Protein AF-A0A1Q7KQ64-F1 (afdb_monomer_lite)

Sequence (289 aa):
MLFALVDELVDAQIHFNLYQDLVAAIPEYSTEFNQSNTFWSLTFSAHLDATVLRICKAYDQYGSDKPSLNLTSLLDTIDANLHLFDEPNFRERLKGNPFVDSLAETNRRPDPARLKQDKLSVSNSDPLVKKLTIWRNNFFAHRSTKQALDAKGLVGRYPLLISEIGTLLATGVAIVNRYSSLFVATSHSTGIVGRDDYKWLLKAARESLDAYEARIQKQINQVSRASLTLQQAPVAGYMEGGSADSKMRNQQEFELANRFHNAADQEEARRLGDELGRMVFGQKTPFSR

Radius of gyration: 36.25 Å; chains: 1; bounding box: 79×46×101 Å

Foldseek 3Di:
DLVVLLCLLLLLLLLLLLLVVLVVCCVVQVVLCVVCVVVVVVSSVVSNCSNLVSLLQQLPPDDPVDDGHHQLNVLVVCVVPLVCLQLVNQLVVCPPPPCSVVLSVDRLGDDPVVSVVLNCCSDCVNVLSVLSNVCCVCPPVDVDPVCVVVVVVSCVVRPCDSVSSVVSSVSSLVSSQSNCCSNHNDHDDSDDDCSVVVVVSSVVSVVVVVVVVVVVVVVVVVVVVVVVCVVPDPPDDDPDDDDPVNVVLVVVLVVLVVCLVVPPDDVSVVVSVVVSCCSVPNDDDDDDD

Secondary structure (DSSP, 8-state):
-HHHHHHHHHHHHHHHHHHHHHHHHHHHHHHHHHTTHHHHHHHHHHHHHHHHHHHHHHT----TTS---SHHHHHHHHHHTGGGGSHHHHHHHTTT-TTHHHHHSS--SPPHHHHHHHHHHTSTTSHHHHHHHHHIIIIIS---HHHHS-HHHHHHHS---HHHHHHHHHHHHHHHHHHHHHHHS-----PPTTTTTHHHHHHHHHHHHHHHHHHHHHHHHHHHHHHHHHHHS-S-S--SS--HHHHHHHHHHHHHHHHHHT-SSHHHHHHHHHHHHHHHH-PPPP---

Structure (mmCIF, N/CA/C/O backbone):
data_AF-A0A1Q7KQ64-F1
#
_entry.id   AF-A0A1Q7KQ64-F1
#
loop_
_atom_site.group_PDB
_atom_site.id
_atom_site.type_symbol
_atom_site.label_atom_id
_atom_site.label_alt_id
_atom_site.label_comp_id
_atom_site.label_asym_id
_atom_site.label_entity_id
_atom_site.label_seq_id
_atom_site.pdbx_PDB_ins_code
_atom_site.Cartn_x
_atom_site.Cartn_y
_atom_site.Cartn_z
_atom_site.occupancy
_atom_site.B_iso_or_equiv
_atom_site.auth_seq_id
_atom_site.auth_comp_id
_atom_site.auth_asym_id
_atom_site.auth_atom_id
_atom_site.pdbx_PDB_model_num
ATOM 1 N N . MET A 1 1 ? 14.822 -9.928 -7.908 1.00 75.62 1 MET A N 1
ATOM 2 C CA . MET A 1 1 ? 14.634 -8.461 -7.881 1.00 75.62 1 MET A CA 1
ATOM 3 C C . MET A 1 1 ? 13.191 -8.081 -8.175 1.00 75.62 1 MET A C 1
ATOM 5 O O . MET A 1 1 ? 12.528 -7.670 -7.239 1.00 75.62 1 MET A O 1
ATOM 9 N N . LEU A 1 2 ? 12.691 -8.262 -9.405 1.00 88.00 2 LEU A N 1
ATOM 10 C CA . LEU A 1 2 ? 11.327 -7.856 -9.776 1.00 88.00 2 LEU A CA 1
ATOM 11 C C . LEU A 1 2 ? 10.248 -8.413 -8.830 1.00 88.00 2 LEU A C 1
ATOM 13 O O . LEU A 1 2 ? 9.521 -7.629 -8.240 1.00 88.00 2 LEU A O 1
ATOM 17 N N . PHE A 1 3 ? 10.209 -9.731 -8.607 1.00 89.94 3 PHE A N 1
ATOM 18 C CA . PHE A 1 3 ? 9.206 -10.344 -7.722 1.00 89.94 3 PHE A CA 1
ATOM 19 C C . PHE A 1 3 ? 9.290 -9.876 -6.268 1.00 89.94 3 PHE A C 1
ATOM 21 O O . PHE A 1 3 ? 8.271 -9.605 -5.662 1.00 89.94 3 PHE A O 1
ATOM 28 N N . ALA A 1 4 ? 10.491 -9.666 -5.734 1.00 91.25 4 ALA A N 1
ATOM 29 C CA . ALA A 1 4 ? 10.623 -9.147 -4.375 1.00 91.25 4 ALA A CA 1
ATOM 30 C C . ALA A 1 4 ? 10.102 -7.697 -4.248 1.00 91.25 4 ALA A C 1
ATOM 32 O O . ALA A 1 4 ? 9.545 -7.340 -3.217 1.00 91.25 4 ALA A O 1
ATOM 33 N N . LEU A 1 5 ? 10.226 -6.863 -5.292 1.00 93.56 5 LEU A N 1
ATOM 34 C CA . LEU A 1 5 ? 9.592 -5.534 -5.311 1.00 93.56 5 LEU A CA 1
ATOM 35 C C . LEU A 1 5 ? 8.082 -5.600 -5.528 1.00 93.56 5 LEU A C 1
ATOM 37 O O . LEU A 1 5 ? 7.361 -4.764 -4.988 1.00 93.56 5 LEU A O 1
ATOM 41 N N . VAL A 1 6 ? 7.612 -6.574 -6.309 1.00 94.94 6 VAL A N 1
ATOM 42 C CA . VAL A 1 6 ? 6.184 -6.880 -6.416 1.00 94.94 6 VAL A CA 1
ATOM 43 C C . VAL A 1 6 ? 5.633 -7.206 -5.034 1.00 94.94 6 VAL A C 1
ATOM 45 O O . VAL A 1 6 ? 4.680 -6.554 -4.630 1.00 94.94 6 VAL A O 1
ATOM 48 N N . ASP A 1 7 ? 6.248 -8.136 -4.303 1.00 94.00 7 ASP A N 1
ATOM 49 C CA . ASP A 1 7 ? 5.795 -8.543 -2.970 1.00 94.00 7 ASP A CA 1
ATOM 50 C C . ASP A 1 7 ? 5.759 -7.342 -2.015 1.00 94.00 7 ASP A C 1
ATOM 52 O O . ASP A 1 7 ? 4.748 -7.099 -1.362 1.00 94.00 7 ASP A O 1
ATOM 56 N N . GLU A 1 8 ? 6.810 -6.513 -2.000 1.00 94.38 8 GLU A N 1
ATOM 57 C CA . GLU A 1 8 ? 6.848 -5.309 -1.160 1.00 94.38 8 GLU A CA 1
ATOM 58 C C . GLU A 1 8 ? 5.708 -4.324 -1.471 1.00 94.38 8 GLU A C 1
ATOM 60 O O . GLU A 1 8 ? 5.080 -3.797 -0.551 1.00 94.38 8 GLU A O 1
ATOM 65 N N . LEU A 1 9 ? 5.417 -4.068 -2.750 1.00 97.06 9 LEU A N 1
ATOM 66 C CA . LEU A 1 9 ? 4.388 -3.105 -3.160 1.00 97.06 9 LEU A CA 1
ATOM 67 C C . LEU A 1 9 ? 2.966 -3.666 -3.069 1.00 97.06 9 LEU A C 1
ATOM 69 O O . LEU A 1 9 ? 2.047 -2.930 -2.709 1.00 97.06 9 LEU A O 1
ATOM 73 N N . VAL A 1 10 ? 2.777 -4.950 -3.373 1.00 96.19 10 VAL A N 1
ATOM 74 C CA . VAL A 1 10 ? 1.489 -5.639 -3.234 1.00 96.19 10 VAL A CA 1
ATOM 75 C C . VAL A 1 10 ? 1.113 -5.732 -1.760 1.00 96.19 10 VAL A C 1
ATOM 77 O O . VAL A 1 10 ? 0.010 -5.321 -1.405 1.00 96.19 10 VAL A O 1
ATOM 80 N N . ASP A 1 11 ? 2.031 -6.154 -0.888 1.00 95.62 11 ASP A N 1
ATOM 81 C CA . ASP A 1 11 ? 1.788 -6.195 0.557 1.00 95.62 11 ASP A CA 1
ATOM 82 C C . ASP A 1 11 ? 1.486 -4.801 1.118 1.00 95.62 11 ASP A C 1
ATOM 84 O O . ASP A 1 11 ? 0.572 -4.634 1.930 1.00 95.62 11 ASP A O 1
ATOM 88 N N . ALA A 1 12 ? 2.229 -3.777 0.681 1.00 97.31 12 ALA A N 1
ATOM 89 C CA . ALA A 1 12 ? 1.972 -2.399 1.089 1.00 97.31 12 ALA A CA 1
ATOM 90 C C . ALA A 1 12 ? 0.566 -1.943 0.673 1.00 97.31 12 ALA A C 1
ATOM 92 O O . ALA A 1 12 ? -0.154 -1.353 1.477 1.00 97.31 12 ALA A O 1
ATOM 93 N N . GLN A 1 13 ? 0.147 -2.255 -0.557 1.00 97.69 13 GLN A N 1
ATOM 94 C CA . GLN A 1 13 ? -1.191 -1.929 -1.042 1.00 97.69 13 GLN A CA 1
ATOM 95 C C . GLN A 1 13 ? -2.278 -2.692 -0.274 1.00 97.69 13 GLN A C 1
ATOM 97 O O . GLN A 1 13 ? -3.319 -2.112 0.027 1.00 97.69 13 GLN A O 1
ATOM 102 N N . ILE A 1 14 ? -2.049 -3.960 0.075 1.00 96.25 14 ILE A N 1
ATOM 103 C CA . ILE A 1 14 ? -2.988 -4.766 0.866 1.00 96.25 14 ILE A CA 1
ATOM 104 C C . ILE A 1 14 ? -3.183 -4.158 2.260 1.00 96.25 14 ILE A C 1
ATOM 106 O O . ILE A 1 14 ? -4.321 -3.956 2.685 1.00 96.25 14 ILE A O 1
ATOM 110 N N . HIS A 1 15 ? -2.096 -3.812 2.955 1.00 96.69 15 HIS A N 1
ATOM 111 C CA . HIS A 1 15 ? -2.181 -3.146 4.257 1.00 96.69 15 HIS A CA 1
ATOM 112 C C . HIS A 1 15 ? -2.889 -1.793 4.172 1.00 96.69 15 HIS A C 1
ATOM 114 O O . HIS A 1 15 ? -3.721 -1.481 5.025 1.00 96.69 15 HIS A O 1
ATOM 120 N N . PHE A 1 16 ? -2.604 -1.013 3.129 1.00 96.44 16 PHE A N 1
ATOM 121 C CA . PHE A 1 16 ? -3.258 0.269 2.905 1.00 96.44 16 PHE A CA 1
ATOM 122 C C . PHE A 1 16 ? -4.761 0.114 2.663 1.00 96.44 16 PHE A C 1
ATOM 124 O O . PHE A 1 16 ? -5.556 0.838 3.260 1.00 96.44 16 PHE A O 1
ATOM 131 N N . ASN A 1 17 ? -5.156 -0.861 1.842 1.00 95.81 17 ASN A N 1
ATOM 132 C CA . ASN A 1 17 ? -6.560 -1.164 1.576 1.00 95.81 17 ASN A CA 1
ATOM 133 C C . ASN A 1 17 ? -7.290 -1.550 2.867 1.00 95.81 17 ASN A C 1
ATOM 135 O O . ASN A 1 17 ? -8.349 -0.999 3.147 1.00 95.81 17 ASN A O 1
ATOM 139 N N . LEU A 1 18 ? -6.701 -2.426 3.689 1.00 95.31 18 LEU A N 1
ATOM 140 C CA . LEU A 1 18 ? -7.301 -2.827 4.963 1.00 95.31 18 LEU A CA 1
ATOM 141 C C . LEU A 1 18 ? -7.415 -1.648 5.940 1.00 95.31 18 LEU A C 1
ATOM 143 O O . LEU A 1 18 ? -8.446 -1.491 6.588 1.00 95.31 18 LEU A O 1
ATOM 147 N N . TYR A 1 19 ? -6.403 -0.779 6.016 1.00 94.38 19 TYR A N 1
ATOM 148 C CA . TYR A 1 19 ? -6.495 0.465 6.785 1.00 94.38 19 TYR A CA 1
ATOM 149 C C . TYR A 1 19 ? -7.681 1.325 6.322 1.00 94.38 19 TYR A C 1
ATOM 151 O O . TYR A 1 19 ? -8.478 1.769 7.149 1.00 94.38 19 TYR A O 1
ATOM 159 N N . GLN A 1 20 ? -7.834 1.532 5.010 1.00 93.69 20 GLN A N 1
ATOM 160 C CA . GLN A 1 20 ? -8.945 2.309 4.458 1.00 93.69 20 GLN A CA 1
ATOM 161 C C . GLN A 1 20 ? -10.305 1.660 4.738 1.00 93.69 20 GLN A C 1
ATOM 163 O O . GLN A 1 20 ? -11.237 2.363 5.125 1.00 93.69 20 GLN A O 1
ATOM 168 N N . ASP A 1 21 ? -10.412 0.339 4.599 1.00 95.44 21 ASP A N 1
ATOM 169 C CA . ASP A 1 21 ? -11.646 -0.409 4.848 1.00 95.44 21 ASP A CA 1
ATOM 170 C C . ASP A 1 21 ? -12.050 -0.358 6.336 1.00 95.44 21 ASP A C 1
ATOM 172 O O . ASP A 1 21 ? -13.231 -0.195 6.661 1.00 95.44 21 ASP A O 1
ATOM 176 N N . LEU A 1 22 ? -11.078 -0.426 7.255 1.00 92.88 22 LEU A N 1
ATOM 177 C CA . LEU A 1 22 ? -11.311 -0.245 8.689 1.00 92.88 22 LEU A CA 1
ATOM 178 C C . LEU A 1 22 ? -11.771 1.183 9.002 1.00 92.88 22 LEU A C 1
ATOM 180 O O . LEU A 1 22 ? -12.735 1.361 9.743 1.00 92.88 22 LEU A O 1
ATOM 184 N N . VAL A 1 23 ? -11.128 2.203 8.419 1.00 90.69 23 VAL A N 1
ATOM 185 C CA . VAL A 1 23 ? -11.520 3.611 8.612 1.00 90.69 23 VAL A CA 1
ATOM 186 C C . VAL A 1 23 ? -12.935 3.848 8.084 1.00 90.69 23 VAL A C 1
ATOM 188 O O . VAL A 1 23 ? -13.743 4.494 8.748 1.00 90.69 23 VAL A O 1
ATOM 191 N N . ALA A 1 24 ? -13.262 3.279 6.922 1.00 94.19 24 ALA A N 1
ATOM 192 C CA . ALA A 1 24 ? -14.586 3.370 6.319 1.00 94.19 24 ALA A CA 1
ATOM 193 C C . ALA A 1 24 ? -15.678 2.671 7.148 1.00 94.19 24 ALA A C 1
ATOM 195 O O . ALA A 1 24 ? -16.843 3.046 7.047 1.00 94.19 24 ALA A O 1
ATOM 196 N N . ALA A 1 25 ? -15.320 1.689 7.981 1.00 95.69 25 ALA A N 1
ATOM 197 C CA . ALA A 1 25 ? -16.255 0.992 8.861 1.00 95.69 25 ALA A CA 1
ATOM 198 C C . ALA A 1 25 ? -16.557 1.747 10.168 1.00 95.69 25 ALA A C 1
ATOM 200 O O . ALA A 1 25 ? -17.551 1.438 10.824 1.00 95.69 25 ALA A O 1
ATOM 201 N N . ILE A 1 26 ? -15.743 2.738 10.555 1.00 90.12 26 ILE A N 1
ATOM 202 C CA . ILE A 1 26 ? -15.906 3.479 11.820 1.00 90.12 26 ILE A CA 1
ATOM 203 C C . ILE A 1 26 ? -17.312 4.084 11.987 1.00 90.12 26 ILE A C 1
ATOM 205 O O . ILE A 1 26 ? -17.873 3.918 13.071 1.00 90.12 26 ILE A O 1
ATOM 209 N N . PRO A 1 27 ? -17.920 4.753 10.982 1.00 93.62 27 PRO A N 1
ATOM 210 C CA . PRO A 1 27 ? -19.250 5.341 11.148 1.00 93.62 27 PRO A CA 1
ATOM 211 C C . PRO A 1 27 ? -20.332 4.313 11.500 1.00 93.62 27 PRO A C 1
ATOM 213 O O . PRO A 1 27 ? -21.250 4.631 12.249 1.00 93.62 27 PRO A O 1
ATOM 216 N N . GLU A 1 28 ? -20.216 3.085 10.986 1.00 97.06 28 GLU A N 1
ATOM 217 C CA . GLU A 1 28 ? -21.175 2.006 11.240 1.00 97.06 28 GLU A CA 1
ATOM 218 C C . GLU A 1 28 ? -20.876 1.256 12.545 1.00 97.06 28 GLU A C 1
ATOM 220 O O . GLU A 1 28 ? -21.815 0.845 13.220 1.00 97.06 28 GLU A O 1
ATOM 225 N N . TYR A 1 29 ? -19.601 1.080 12.910 1.00 95.75 29 TYR A N 1
ATOM 226 C CA . TYR A 1 29 ? -19.165 0.214 14.018 1.00 95.75 29 TYR A CA 1
ATOM 227 C C . TYR A 1 29 ? -18.462 0.961 15.168 1.00 95.75 29 TYR A C 1
ATOM 229 O O . TYR A 1 29 ? -17.579 0.426 15.844 1.00 95.75 29 TYR A O 1
ATOM 237 N N . SER A 1 30 ? -18.793 2.238 15.374 1.00 93.12 30 SER A N 1
ATOM 238 C CA . SER A 1 30 ? -18.109 3.082 16.367 1.00 93.12 30 SER A CA 1
ATOM 239 C C . SER A 1 30 ? -18.177 2.521 17.797 1.00 93.12 30 SER A C 1
ATOM 241 O O . SER A 1 30 ? -17.175 2.552 18.515 1.00 93.12 30 SER A O 1
ATOM 243 N N . THR A 1 31 ? -19.319 1.962 18.209 1.00 94.31 31 THR A N 1
ATOM 244 C CA . THR A 1 31 ? -19.507 1.364 19.540 1.00 94.31 31 THR A CA 1
ATOM 245 C C . THR A 1 31 ? -18.602 0.150 19.744 1.00 94.31 31 THR A C 1
ATOM 247 O O . THR A 1 31 ? -18.000 0.002 20.808 1.00 94.31 31 THR A O 1
ATOM 250 N N . GLU A 1 32 ? -18.459 -0.689 18.721 1.00 96.19 32 GLU A N 1
ATOM 251 C CA . GLU A 1 32 ? -17.653 -1.908 18.721 1.00 96.19 32 GLU A CA 1
ATOM 252 C C . GLU A 1 32 ? -16.160 -1.580 18.744 1.00 96.19 32 GLU A C 1
ATOM 254 O O . GLU A 1 32 ? -15.408 -2.151 19.537 1.00 96.19 32 GLU A O 1
ATOM 259 N N . PHE A 1 33 ? -15.728 -0.600 17.944 1.00 89.56 33 PHE A N 1
ATOM 260 C CA . PHE A 1 33 ? -14.360 -0.085 18.002 1.00 89.56 33 PHE A CA 1
ATOM 261 C C . PHE A 1 33 ? -14.022 0.468 19.397 1.00 89.56 33 PHE A C 1
ATOM 263 O O . PHE A 1 33 ? -12.916 0.264 19.903 1.00 89.56 33 PHE A O 1
ATOM 270 N N . ASN A 1 34 ? -14.979 1.113 20.068 1.00 90.06 34 ASN A N 1
ATOM 271 C CA . ASN A 1 34 ? -14.765 1.670 21.403 1.00 90.06 34 ASN A CA 1
ATOM 272 C C . ASN A 1 34 ? -14.636 0.611 22.508 1.00 90.06 34 ASN A C 1
ATOM 274 O O . ASN A 1 34 ? -13.987 0.892 23.516 1.00 90.06 34 ASN A O 1
ATOM 278 N N . GLN A 1 35 ? -15.139 -0.615 22.313 1.00 94.00 35 GLN A N 1
ATOM 279 C CA . GLN A 1 35 ? -14.967 -1.701 23.294 1.00 94.00 35 GLN A CA 1
ATOM 280 C C . GLN A 1 35 ? -13.510 -2.133 23.468 1.00 94.00 35 GLN A C 1
ATOM 282 O O . GLN A 1 35 ? -13.145 -2.751 24.466 1.00 94.00 35 GLN A O 1
ATOM 287 N N . SER A 1 36 ? -12.657 -1.860 22.482 1.00 91.31 36 SER A N 1
ATOM 288 C CA . SER A 1 36 ? -11.246 -2.256 22.493 1.00 91.31 36 SER A CA 1
ATOM 289 C C . SER A 1 36 ? -10.378 -1.170 21.866 1.00 91.31 36 SER A C 1
ATOM 291 O O . SER A 1 36 ? -9.545 -1.437 21.002 1.00 91.31 36 SER A O 1
ATOM 293 N N . ASN A 1 37 ? -10.582 0.073 22.311 1.00 84.75 37 ASN A N 1
ATOM 294 C CA . ASN A 1 37 ? -9.986 1.272 21.720 1.00 84.75 37 ASN A CA 1
ATOM 295 C C . ASN A 1 37 ? -8.464 1.155 21.500 1.00 84.75 37 ASN A C 1
ATOM 297 O O . ASN A 1 37 ? -7.982 1.386 20.392 1.00 84.75 37 ASN A O 1
ATOM 301 N N . THR A 1 38 ? -7.716 0.729 22.523 1.00 85.56 38 THR A N 1
ATOM 302 C CA . THR A 1 38 ? -6.255 0.577 22.431 1.00 85.56 38 THR A CA 1
ATOM 303 C C . THR A 1 38 ? -5.846 -0.440 21.371 1.00 85.56 38 THR A C 1
ATOM 305 O O . THR A 1 38 ? -4.938 -0.166 20.591 1.00 85.56 38 THR A O 1
ATOM 308 N N . PHE A 1 39 ? -6.514 -1.599 21.323 1.00 92.06 39 PHE A N 1
ATOM 309 C CA . PHE A 1 39 ? -6.229 -2.635 20.329 1.00 92.06 39 PHE A CA 1
ATOM 310 C C . PHE A 1 39 ? -6.420 -2.075 18.921 1.00 92.06 39 PHE A C 1
ATOM 312 O O . PHE A 1 39 ? -5.487 -2.097 18.124 1.00 92.06 39 PHE A O 1
ATOM 319 N N . TRP A 1 40 ? -7.582 -1.478 18.653 1.00 88.06 40 TRP A N 1
ATOM 320 C CA . TRP A 1 40 ? -7.891 -0.952 17.331 1.00 88.06 40 TRP A CA 1
ATOM 321 C C . TRP A 1 40 ? -6.966 0.190 16.923 1.00 88.06 40 TRP A C 1
ATOM 323 O O . TRP A 1 40 ? -6.467 0.186 15.804 1.00 88.06 40 TRP A O 1
ATOM 333 N N . SER A 1 41 ? -6.658 1.121 17.829 1.00 79.75 41 SER A N 1
ATOM 334 C CA . SER A 1 41 ? -5.693 2.203 17.583 1.00 79.75 41 SER A CA 1
ATOM 335 C C . SER A 1 41 ? -4.314 1.673 17.162 1.00 79.75 41 SER A C 1
ATOM 337 O O . SER A 1 41 ? -3.718 2.156 16.190 1.00 79.75 41 SER A O 1
ATOM 339 N N . LEU A 1 42 ? -3.830 0.624 17.837 1.00 82.38 42 LEU A N 1
ATOM 340 C CA . LEU A 1 42 ? -2.592 -0.060 17.465 1.00 82.38 42 LEU A CA 1
ATOM 341 C C . LEU A 1 42 ? -2.722 -0.788 16.119 1.00 82.38 42 LEU A C 1
ATOM 343 O O . LEU A 1 42 ? -1.794 -0.722 15.319 1.00 82.38 42 LEU A O 1
ATOM 347 N N . THR A 1 43 ? -3.862 -1.418 15.823 1.00 90.44 43 THR A N 1
ATOM 348 C CA . THR A 1 43 ? -4.129 -2.071 14.529 1.00 90.44 43 THR A CA 1
ATOM 349 C C . THR A 1 43 ? -4.123 -1.077 13.364 1.00 90.44 43 THR A C 1
ATOM 351 O O . THR A 1 43 ? -3.456 -1.323 12.359 1.00 90.44 43 THR A O 1
ATOM 354 N N . PHE A 1 44 ? -4.803 0.069 13.497 1.00 82.44 44 PHE A N 1
ATOM 355 C CA . PHE A 1 44 ? -4.788 1.136 12.488 1.00 82.44 44 PHE A CA 1
ATOM 356 C C . PHE A 1 44 ? -3.362 1.620 12.223 1.00 82.44 44 PHE A C 1
ATOM 358 O O . PHE A 1 44 ? -2.941 1.716 11.068 1.00 82.44 44 PHE A O 1
ATOM 365 N N . SER A 1 45 ? -2.616 1.885 13.298 1.00 84.94 45 SER A N 1
ATOM 366 C CA . SER A 1 45 ? -1.231 2.351 13.216 1.00 84.94 45 SER A CA 1
ATOM 367 C C . SER A 1 45 ? -0.333 1.307 12.555 1.00 84.94 45 SER A C 1
ATOM 369 O O . SER A 1 45 ? 0.399 1.639 11.633 1.00 84.94 45 SER A O 1
ATOM 371 N N . ALA A 1 46 ? -0.456 0.033 12.933 1.00 89.00 46 ALA A N 1
ATOM 372 C CA . ALA A 1 46 ? 0.354 -1.050 12.386 1.00 89.00 46 ALA A CA 1
ATOM 373 C C . ALA A 1 46 ? 0.161 -1.236 10.872 1.00 89.00 46 ALA A C 1
ATOM 375 O O . ALA A 1 46 ? 1.137 -1.448 10.153 1.00 89.00 46 ALA A O 1
ATOM 376 N N . HIS A 1 47 ? -1.071 -1.136 10.362 1.00 93.56 47 HIS A N 1
ATOM 377 C CA . HIS A 1 47 ? -1.319 -1.225 8.920 1.00 93.56 47 HIS A CA 1
ATOM 378 C C . HIS A 1 47 ? -0.759 -0.025 8.153 1.00 93.56 47 HIS A C 1
ATOM 380 O O . HIS A 1 47 ? -0.174 -0.194 7.077 1.00 93.56 47 HIS A O 1
ATOM 386 N N . LEU A 1 48 ? -0.880 1.181 8.710 1.00 89.25 48 LEU A N 1
ATOM 387 C CA . LEU A 1 48 ? -0.306 2.370 8.090 1.00 89.25 48 LEU A CA 1
ATOM 388 C C . LEU A 1 48 ? 1.231 2.348 8.139 1.00 89.25 48 LEU A C 1
ATOM 390 O O . LEU A 1 48 ? 1.871 2.617 7.126 1.00 89.25 48 LEU A O 1
ATOM 394 N N . ASP A 1 49 ? 1.826 1.944 9.261 1.00 88.00 49 ASP A N 1
ATOM 395 C CA . ASP A 1 49 ? 3.274 1.790 9.419 1.00 88.00 49 ASP A CA 1
ATOM 396 C C . ASP A 1 49 ? 3.827 0.746 8.447 1.00 88.00 49 ASP A C 1
ATOM 398 O O . ASP A 1 49 ? 4.794 1.017 7.734 1.00 88.00 49 ASP A O 1
ATOM 402 N N . ALA A 1 50 ? 3.189 -0.426 8.354 1.00 94.31 50 ALA A N 1
ATOM 403 C CA . ALA A 1 50 ? 3.574 -1.462 7.400 1.00 94.31 50 ALA A CA 1
ATOM 404 C C . ALA A 1 50 ? 3.540 -0.934 5.959 1.00 94.31 50 ALA A C 1
ATOM 406 O O . ALA A 1 50 ? 4.479 -1.161 5.198 1.00 94.31 50 ALA A O 1
ATOM 407 N N . THR A 1 51 ? 2.506 -0.169 5.604 1.00 95.19 51 THR A N 1
ATOM 408 C CA . THR A 1 51 ? 2.406 0.486 4.294 1.00 95.19 51 THR A CA 1
ATOM 409 C C . THR A 1 51 ? 3.577 1.442 4.062 1.00 95.19 51 THR A C 1
ATOM 411 O O . THR A 1 51 ? 4.297 1.318 3.069 1.00 95.19 51 THR A O 1
ATOM 414 N N . VAL A 1 52 ? 3.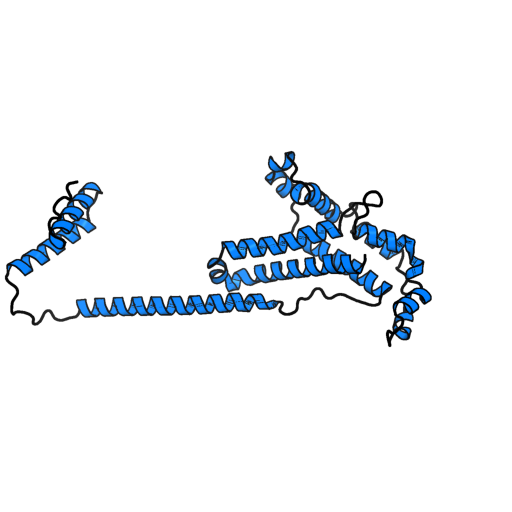793 2.389 4.981 1.00 92.00 52 VAL A N 1
ATOM 415 C CA . VAL A 1 52 ? 4.780 3.466 4.818 1.00 92.00 52 VAL A CA 1
ATOM 416 C C . VAL A 1 52 ? 6.210 2.923 4.805 1.00 92.00 52 VAL A C 1
ATOM 418 O O . VAL A 1 52 ? 7.026 3.343 3.983 1.00 92.00 52 VAL A O 1
ATOM 421 N N . LEU A 1 53 ? 6.524 1.955 5.666 1.00 92.06 53 LEU A N 1
ATOM 422 C CA . LEU A 1 53 ? 7.845 1.330 5.713 1.00 92.06 53 LEU A CA 1
ATOM 423 C C . LEU A 1 53 ? 8.176 0.612 4.402 1.00 92.06 53 LEU A C 1
ATOM 425 O O . LEU A 1 53 ? 9.297 0.727 3.905 1.00 92.06 53 LEU A O 1
ATOM 429 N N . ARG A 1 54 ? 7.207 -0.097 3.818 1.00 95.19 54 ARG A N 1
ATOM 430 C CA . ARG A 1 54 ? 7.395 -0.822 2.556 1.00 95.19 54 ARG A CA 1
ATOM 431 C C . ARG A 1 54 ? 7.556 0.120 1.367 1.00 95.19 54 ARG A C 1
ATOM 433 O O . ARG A 1 54 ? 8.504 -0.048 0.601 1.00 95.19 54 ARG A O 1
ATOM 440 N N . ILE A 1 55 ? 6.744 1.176 1.254 1.00 95.44 55 ILE A N 1
ATOM 441 C CA . ILE A 1 55 ? 6.952 2.179 0.193 1.00 95.44 55 ILE A CA 1
ATOM 442 C C . ILE A 1 55 ? 8.278 2.928 0.372 1.00 95.44 55 ILE A C 1
ATOM 444 O O . ILE A 1 55 ? 8.940 3.211 -0.619 1.00 95.44 55 ILE A O 1
ATOM 448 N N . CYS A 1 56 ? 8.729 3.187 1.607 1.00 92.88 56 CYS A N 1
ATOM 449 C CA . CYS A 1 56 ? 10.038 3.797 1.857 1.00 92.88 56 CYS A CA 1
ATOM 450 C C . CYS A 1 56 ? 11.197 2.926 1.352 1.00 92.88 56 CYS A C 1
ATOM 452 O O . CYS A 1 56 ? 12.206 3.470 0.909 1.00 92.88 56 CYS A O 1
ATOM 454 N N . LYS A 1 57 ? 11.073 1.594 1.423 1.00 92.06 57 LYS A N 1
ATOM 455 C CA . LYS A 1 57 ? 12.045 0.664 0.828 1.00 92.06 57 LYS A CA 1
ATOM 456 C C . LYS A 1 57 ? 11.942 0.662 -0.697 1.00 92.06 57 LYS A C 1
ATOM 458 O O . LYS A 1 57 ? 12.951 0.802 -1.378 1.00 92.06 57 LYS A O 1
ATOM 463 N N . ALA A 1 58 ? 10.725 0.542 -1.230 1.00 95.38 58 ALA A N 1
ATOM 464 C CA . ALA A 1 58 ? 10.491 0.455 -2.670 1.00 95.38 58 ALA A CA 1
ATOM 465 C C . ALA A 1 58 ? 10.938 1.722 -3.420 1.00 95.38 58 ALA A C 1
ATOM 467 O O . ALA A 1 58 ? 11.457 1.622 -4.527 1.00 95.38 58 ALA A O 1
ATOM 468 N N . TYR A 1 59 ? 10.784 2.897 -2.810 1.00 95.25 59 TYR A N 1
ATOM 469 C CA . TYR A 1 59 ? 11.180 4.198 -3.362 1.00 95.25 59 TYR A CA 1
ATOM 470 C C . TYR A 1 59 ? 12.534 4.698 -2.849 1.00 95.25 59 TYR A C 1
ATOM 472 O O . TYR A 1 59 ? 12.854 5.879 -3.005 1.00 95.25 59 TYR A O 1
ATOM 480 N N . ASP A 1 60 ? 13.338 3.842 -2.219 1.00 90.81 60 ASP A N 1
ATOM 481 C CA . ASP A 1 60 ? 14.654 4.261 -1.754 1.00 90.81 60 ASP A CA 1
ATOM 482 C C . ASP A 1 60 ? 15.522 4.757 -2.920 1.00 90.81 60 ASP A C 1
ATOM 484 O O . ASP A 1 60 ? 15.382 4.340 -4.071 1.00 90.81 60 ASP A O 1
ATOM 488 N N . GLN A 1 61 ? 16.416 5.687 -2.606 1.00 89.19 61 GLN A N 1
ATOM 489 C CA . GLN A 1 61 ? 17.250 6.392 -3.578 1.00 89.19 61 GLN A CA 1
ATOM 490 C C . GLN A 1 61 ? 18.713 5.937 -3.499 1.00 89.19 61 GLN A C 1
ATOM 492 O O . GLN A 1 61 ? 19.589 6.545 -4.112 1.00 89.19 61 GLN A O 1
ATOM 497 N N . TYR A 1 62 ? 19.005 4.891 -2.719 1.00 80.94 62 TYR A N 1
ATOM 498 C CA . TYR A 1 62 ? 20.330 4.282 -2.699 1.00 80.94 62 TYR A CA 1
ATOM 499 C C . TYR A 1 62 ? 20.630 3.628 -4.054 1.00 80.94 62 TYR A C 1
ATOM 501 O O . TYR A 1 62 ? 19.905 2.739 -4.505 1.00 80.94 62 TYR A O 1
ATOM 509 N N . GLY A 1 63 ? 21.694 4.116 -4.697 1.00 64.50 63 GLY A N 1
ATOM 510 C CA . GLY A 1 63 ? 22.181 3.654 -5.996 1.00 64.50 63 GLY A CA 1
ATOM 511 C C . GLY A 1 63 ? 23.287 2.600 -5.894 1.00 64.50 63 GLY A C 1
ATOM 512 O O . GLY A 1 63 ? 23.414 1.894 -4.896 1.00 64.50 63 GLY A O 1
ATOM 513 N N . SER A 1 64 ? 24.119 2.526 -6.933 1.00 55.09 64 SER A N 1
ATOM 514 C CA . SER A 1 64 ? 25.225 1.568 -7.111 1.00 55.09 64 SER A CA 1
ATOM 515 C C . SER A 1 64 ? 26.201 1.468 -5.934 1.00 55.09 64 SER A C 1
ATOM 517 O O . SER A 1 64 ? 26.779 0.410 -5.701 1.00 55.09 64 SER A O 1
ATOM 519 N N . ASP A 1 65 ? 26.353 2.544 -5.166 1.00 65.25 65 ASP A N 1
ATOM 520 C CA . ASP A 1 65 ? 27.308 2.644 -4.057 1.00 65.25 65 ASP A CA 1
ATOM 521 C C . ASP A 1 65 ? 26.824 1.881 -2.809 1.00 65.25 65 ASP A C 1
ATOM 523 O O . ASP A 1 65 ? 27.604 1.565 -1.908 1.00 65.25 65 ASP A O 1
ATOM 527 N N . LYS A 1 66 ? 25.518 1.583 -2.751 1.00 70.25 66 LYS A N 1
ATOM 528 C CA . LYS A 1 66 ? 24.864 0.754 -1.735 1.00 70.25 66 LYS A CA 1
ATOM 529 C C . LYS A 1 66 ? 23.793 -0.093 -2.420 1.00 70.25 66 LYS A C 1
ATOM 531 O O . LYS A 1 66 ? 22.643 0.349 -2.486 1.00 70.25 66 LYS A O 1
ATOM 536 N N . PRO A 1 67 ? 24.142 -1.292 -2.923 1.00 67.62 67 PRO A N 1
ATOM 537 C CA . PRO A 1 67 ? 23.201 -2.125 -3.655 1.00 67.62 67 PRO A CA 1
ATOM 538 C C . PRO A 1 67 ? 21.995 -2.426 -2.764 1.00 67.62 67 PRO A C 1
ATOM 540 O O . PRO A 1 67 ? 22.088 -3.145 -1.770 1.00 67.62 67 PRO A O 1
ATOM 543 N N . SER A 1 68 ? 20.864 -1.823 -3.112 1.00 81.12 68 SER A N 1
ATOM 544 C CA . SER A 1 68 ? 19.589 -2.009 -2.439 1.00 81.12 68 SER A CA 1
ATOM 545 C C . SER A 1 68 ? 18.526 -2.265 -3.489 1.00 81.12 68 SER A C 1
ATOM 547 O O . SER A 1 68 ? 18.586 -1.742 -4.600 1.00 81.12 68 SER A O 1
ATOM 549 N N . LEU A 1 69 ? 17.576 -3.119 -3.139 1.00 87.69 69 LEU A N 1
ATOM 550 C CA . LEU A 1 69 ? 16.476 -3.469 -4.012 1.00 87.69 69 LEU A CA 1
ATOM 551 C C . LEU A 1 69 ? 15.390 -2.388 -3.909 1.00 87.69 69 LEU A C 1
ATOM 553 O O . LEU A 1 69 ? 14.647 -2.355 -2.932 1.00 87.69 69 LEU A O 1
ATOM 557 N N . ASN A 1 70 ? 15.304 -1.520 -4.914 1.00 93.56 70 ASN A N 1
ATOM 558 C CA . ASN A 1 70 ? 14.311 -0.444 -5.020 1.00 93.56 70 ASN A CA 1
ATOM 559 C C . ASN A 1 70 ? 13.892 -0.210 -6.488 1.00 93.56 70 ASN A C 1
ATOM 561 O O . ASN A 1 70 ? 14.522 -0.727 -7.415 1.00 93.56 70 ASN A O 1
ATOM 565 N N . LEU A 1 71 ? 12.830 0.563 -6.718 1.00 95.94 71 LEU A N 1
ATOM 566 C CA . LEU A 1 71 ? 12.295 0.845 -8.053 1.00 95.94 71 LEU A CA 1
ATOM 567 C C . LEU A 1 71 ? 13.331 1.508 -8.970 1.00 95.94 71 LEU A C 1
ATOM 569 O O . LEU A 1 71 ? 13.405 1.146 -10.141 1.00 95.94 71 LEU A O 1
ATOM 573 N N . THR A 1 72 ? 14.167 2.408 -8.449 1.00 94.56 72 THR A N 1
ATOM 574 C CA . THR A 1 72 ? 15.250 3.043 -9.219 1.00 94.56 72 THR A CA 1
ATOM 575 C C . THR A 1 72 ? 16.227 1.990 -9.745 1.00 94.56 72 THR A C 1
ATOM 577 O O . THR A 1 72 ? 16.422 1.874 -10.952 1.00 94.56 72 THR A O 1
ATOM 580 N N . SER A 1 73 ? 16.747 1.135 -8.858 1.00 93.06 73 SER A N 1
ATOM 581 C CA . SER A 1 73 ? 17.674 0.052 -9.209 1.00 93.06 73 SER A CA 1
ATOM 582 C C . SER A 1 73 ? 17.065 -0.964 -10.183 1.00 93.06 73 SER A C 1
ATOM 584 O O . SER A 1 73 ? 17.755 -1.455 -11.080 1.00 93.06 73 SER A O 1
ATOM 586 N N . LEU A 1 74 ? 15.763 -1.255 -10.051 1.00 94.88 74 LEU A N 1
ATOM 587 C CA . LEU A 1 74 ? 15.034 -2.128 -10.967 1.00 94.88 74 LEU A CA 1
ATOM 588 C C . LEU A 1 74 ? 14.995 -1.521 -12.368 1.00 94.88 74 LEU A C 1
ATOM 590 O O . LEU A 1 74 ? 15.353 -2.199 -13.329 1.00 94.88 74 LEU A O 1
ATOM 594 N N . LEU A 1 75 ? 14.573 -0.261 -12.482 1.00 96.19 75 LEU A N 1
ATOM 595 C CA . LEU A 1 75 ? 14.443 0.415 -13.770 1.00 96.19 75 LEU A CA 1
ATOM 596 C C . LEU A 1 75 ? 15.803 0.633 -14.436 1.00 96.19 75 LEU A C 1
ATOM 598 O O . LEU A 1 75 ? 15.914 0.422 -15.638 1.00 96.19 75 LEU A O 1
ATOM 602 N N . ASP A 1 76 ? 16.842 0.972 -13.672 1.00 94.06 76 ASP A N 1
ATOM 603 C CA . ASP A 1 76 ? 18.210 1.076 -14.189 1.00 94.06 76 ASP A CA 1
ATOM 604 C C . ASP A 1 76 ? 18.738 -0.271 -14.686 1.00 94.06 76 ASP A C 1
ATOM 606 O O . ASP A 1 76 ? 19.365 -0.348 -15.743 1.00 94.06 76 ASP A O 1
ATOM 610 N N . THR A 1 77 ? 18.428 -1.359 -13.978 1.00 94.06 77 THR A N 1
ATOM 611 C CA . THR A 1 77 ? 18.800 -2.706 -14.428 1.00 94.06 77 THR A CA 1
ATOM 612 C C . THR A 1 77 ? 18.060 -3.093 -15.703 1.00 94.06 77 THR A C 1
ATOM 614 O O . THR A 1 77 ? 18.657 -3.702 -16.588 1.00 94.06 77 THR A O 1
ATOM 617 N N . ILE A 1 78 ? 16.779 -2.742 -15.824 1.00 95.88 78 ILE A N 1
ATOM 618 C CA . ILE A 1 78 ? 15.989 -2.983 -17.037 1.00 95.88 78 ILE A CA 1
ATOM 619 C C . ILE A 1 78 ? 16.569 -2.201 -18.220 1.00 95.88 78 ILE A C 1
ATOM 621 O O . ILE A 1 78 ? 16.780 -2.783 -19.281 1.00 95.88 78 ILE A O 1
ATOM 625 N N . ASP A 1 79 ? 16.879 -0.921 -18.018 1.00 96.25 79 ASP A N 1
ATOM 626 C CA . ASP A 1 79 ? 17.478 -0.029 -19.018 1.00 96.25 79 ASP A CA 1
ATOM 627 C C . ASP A 1 79 ? 18.825 -0.573 -19.528 1.00 96.25 79 ASP A C 1
ATOM 629 O O . ASP A 1 79 ? 19.068 -0.662 -20.730 1.00 96.25 79 ASP A O 1
ATOM 633 N N . ALA A 1 80 ? 19.671 -1.064 -18.617 1.00 95.94 80 ALA A N 1
ATOM 634 C CA . ALA A 1 80 ? 20.950 -1.683 -18.961 1.00 95.94 80 ALA A CA 1
ATOM 635 C C . ALA A 1 80 ? 20.817 -3.052 -19.660 1.00 95.94 80 ALA A C 1
ATOM 637 O O . ALA A 1 80 ? 21.756 -3.505 -20.315 1.00 95.94 80 ALA A O 1
ATOM 638 N N . ASN A 1 81 ? 19.670 -3.730 -19.532 1.00 96.50 81 ASN A N 1
ATOM 639 C CA . ASN A 1 81 ? 19.485 -5.116 -19.972 1.00 96.50 81 ASN A CA 1
ATOM 640 C C . ASN A 1 81 ? 18.248 -5.312 -20.862 1.00 96.50 81 ASN A C 1
ATOM 642 O O . ASN A 1 81 ? 17.605 -6.361 -20.821 1.00 96.50 81 ASN A O 1
ATOM 646 N N . LEU A 1 82 ? 17.929 -4.334 -21.718 1.00 97.06 82 LEU A N 1
ATOM 647 C CA . LEU A 1 82 ? 16.771 -4.404 -22.623 1.00 97.06 82 LEU A CA 1
ATOM 648 C C . LEU A 1 82 ? 16.762 -5.656 -23.512 1.00 97.06 82 LEU A C 1
ATOM 650 O O . LEU A 1 82 ? 15.689 -6.151 -23.839 1.00 97.06 82 LEU A O 1
ATOM 654 N N . HIS A 1 83 ? 17.936 -6.200 -23.851 1.00 95.81 83 HIS A N 1
ATOM 655 C CA . HIS A 1 83 ? 18.066 -7.431 -24.638 1.00 95.81 83 HIS A CA 1
ATOM 656 C C . HIS A 1 83 ? 17.403 -8.649 -23.970 1.00 95.81 83 HIS A C 1
ATOM 658 O O . HIS A 1 83 ? 16.972 -9.582 -24.647 1.00 95.81 83 HIS A O 1
ATOM 664 N N . LEU A 1 84 ? 17.261 -8.647 -22.639 1.00 96.19 84 LEU A N 1
ATOM 665 C CA . LEU A 1 84 ? 16.533 -9.698 -21.932 1.00 96.19 84 LEU A CA 1
ATOM 666 C C . LEU A 1 84 ? 15.052 -9.713 -22.324 1.00 96.19 84 LEU A C 1
ATOM 668 O O . LEU A 1 84 ? 14.420 -10.759 -22.241 1.00 96.19 84 LEU A O 1
ATOM 672 N N . PHE A 1 85 ? 14.482 -8.598 -22.768 1.00 96.75 85 PHE A N 1
ATOM 673 C CA . PHE A 1 85 ? 13.087 -8.523 -23.200 1.00 96.75 85 PHE A CA 1
ATOM 674 C C . PHE A 1 85 ? 12.885 -8.925 -24.665 1.00 96.75 85 PHE A C 1
ATOM 676 O O . PHE A 1 85 ? 11.742 -9.027 -25.101 1.00 96.75 85 PHE A O 1
ATOM 683 N N . ASP A 1 86 ? 13.962 -9.171 -25.414 1.00 95.88 86 ASP A N 1
ATOM 684 C CA . ASP A 1 86 ? 13.860 -9.629 -26.796 1.00 95.88 86 ASP A CA 1
ATOM 685 C C . ASP A 1 86 ? 13.236 -11.038 -26.851 1.00 95.88 86 ASP A C 1
ATOM 687 O O . ASP A 1 86 ? 13.424 -11.867 -25.951 1.00 95.88 86 ASP A O 1
ATOM 691 N N . GLU A 1 87 ? 12.497 -11.313 -27.927 1.00 95.81 87 GLU A N 1
ATOM 692 C CA . GLU A 1 87 ? 11.673 -12.519 -28.084 1.00 95.81 87 GLU A CA 1
ATOM 693 C C . GLU A 1 87 ? 12.408 -13.839 -27.769 1.00 95.81 87 GLU A C 1
ATOM 695 O O . GLU A 1 87 ? 11.851 -14.640 -27.012 1.00 95.81 87 GLU A O 1
ATOM 700 N N . PRO A 1 88 ? 13.653 -14.087 -28.236 1.00 96.00 88 PRO A N 1
ATOM 701 C CA . PRO A 1 88 ? 14.345 -15.340 -27.932 1.00 96.00 88 PRO A CA 1
ATOM 702 C C . PRO A 1 88 ? 14.558 -15.555 -26.427 1.00 96.00 88 PRO A C 1
ATOM 704 O O . PRO A 1 88 ? 14.328 -16.647 -25.911 1.00 96.00 88 PRO A O 1
ATOM 707 N N . ASN A 1 89 ? 14.934 -14.495 -25.703 1.00 96.56 89 ASN A N 1
ATOM 708 C CA . ASN A 1 89 ? 15.154 -14.551 -24.258 1.00 96.56 89 ASN A CA 1
ATOM 709 C C . ASN A 1 89 ? 13.833 -14.688 -23.490 1.00 96.56 89 ASN A C 1
ATOM 711 O O . ASN A 1 89 ? 13.779 -15.366 -22.463 1.00 96.56 89 ASN A O 1
ATOM 715 N N . PHE A 1 90 ? 12.762 -14.056 -23.977 1.00 96.31 90 PHE A N 1
ATOM 716 C CA . PHE A 1 90 ? 11.419 -14.215 -23.422 1.00 96.31 90 PHE A CA 1
ATOM 717 C C . PHE A 1 90 ? 10.915 -15.657 -23.559 1.00 96.31 90 PHE A C 1
ATOM 719 O O . PHE A 1 90 ? 10.479 -16.248 -22.571 1.00 96.31 90 PHE A O 1
ATOM 726 N N . ARG A 1 91 ? 11.044 -16.252 -24.750 1.00 96.25 91 ARG A N 1
ATOM 727 C CA . ARG A 1 91 ? 10.652 -17.645 -25.011 1.00 96.25 91 ARG A CA 1
ATOM 728 C C . ARG A 1 91 ? 11.420 -18.632 -24.143 1.00 96.25 91 ARG A C 1
ATOM 730 O O . ARG A 1 91 ? 10.805 -19.529 -23.574 1.00 96.25 91 ARG A O 1
ATOM 737 N N . GLU A 1 92 ? 12.731 -18.444 -23.991 1.00 96.19 92 GLU A N 1
ATOM 738 C CA . GLU A 1 92 ? 13.540 -19.318 -23.135 1.00 96.19 92 GLU A CA 1
ATOM 739 C C . GLU A 1 92 ? 13.112 -19.223 -21.664 1.00 96.19 92 GLU A C 1
ATOM 741 O O . GLU A 1 92 ? 12.980 -20.245 -20.994 1.00 96.19 92 GLU A O 1
ATOM 746 N N . ARG A 1 93 ? 12.800 -18.019 -21.158 1.00 94.75 93 ARG A N 1
ATOM 747 C CA . ARG A 1 93 ? 12.274 -17.858 -19.789 1.00 94.75 93 ARG A CA 1
ATOM 748 C C . ARG A 1 93 ? 10.928 -18.543 -19.572 1.00 94.75 93 ARG A C 1
ATOM 750 O O . ARG A 1 93 ? 10.675 -19.029 -18.475 1.00 94.75 93 ARG A O 1
ATOM 757 N N . LEU A 1 94 ? 10.060 -18.544 -20.582 1.00 95.06 94 LEU A N 1
ATOM 758 C CA . LEU A 1 94 ? 8.725 -19.145 -20.521 1.00 95.06 94 LEU A CA 1
ATOM 759 C C . LEU A 1 94 ? 8.698 -20.574 -21.082 1.00 95.06 94 LEU A C 1
ATOM 761 O O . LEU A 1 94 ? 7.629 -21.091 -21.408 1.00 95.06 94 LEU A O 1
ATOM 765 N N . LYS A 1 95 ? 9.849 -21.242 -21.186 1.00 94.38 95 LYS A N 1
ATOM 766 C CA . LYS A 1 95 ? 9.925 -22.621 -21.663 1.00 94.38 95 LYS A CA 1
ATOM 767 C C . LYS A 1 95 ? 9.046 -23.535 -20.805 1.00 94.38 95 LYS A C 1
ATOM 769 O O . LYS A 1 95 ? 9.225 -23.639 -19.596 1.00 94.38 95 LYS A O 1
ATOM 774 N N . GLY A 1 96 ? 8.084 -24.196 -21.446 1.00 92.06 96 GLY A N 1
ATOM 775 C CA . GLY A 1 96 ? 7.078 -25.030 -20.779 1.00 92.06 96 GLY A CA 1
ATOM 776 C C . GLY A 1 96 ? 5.744 -24.329 -20.502 1.00 92.06 96 GLY A C 1
ATOM 777 O O . GLY A 1 96 ? 4.792 -24.993 -20.103 1.00 92.06 96 GLY A O 1
ATOM 778 N N . ASN A 1 97 ? 5.630 -23.022 -20.756 1.00 92.94 97 ASN A N 1
ATOM 779 C CA . ASN A 1 97 ? 4.339 -22.344 -20.776 1.00 92.94 97 ASN A CA 1
ATOM 780 C C . ASN A 1 97 ? 3.585 -22.718 -22.071 1.00 92.9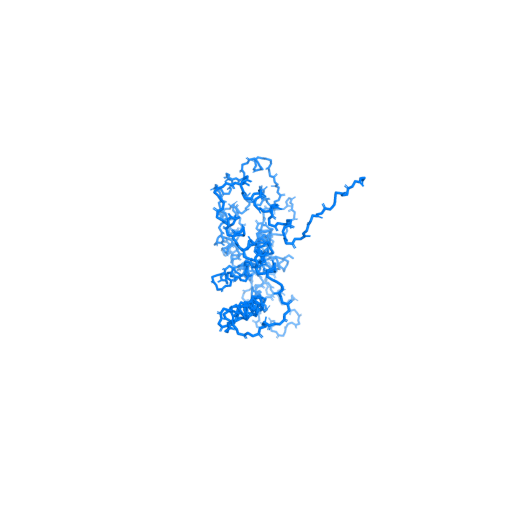4 97 ASN A C 1
ATOM 782 O O . ASN A 1 97 ? 4.092 -22.433 -23.159 1.00 92.94 97 ASN A O 1
ATOM 786 N N . PRO A 1 98 ? 2.377 -23.309 -21.990 1.00 94.88 98 PRO A N 1
ATOM 787 C CA . PRO A 1 98 ? 1.620 -23.745 -23.168 1.00 94.88 98 PRO A CA 1
ATOM 788 C C . PRO A 1 98 ? 1.171 -22.593 -24.080 1.00 94.88 98 PRO A C 1
ATOM 790 O O . PRO A 1 98 ? 0.761 -22.835 -25.209 1.00 94.88 98 PRO A O 1
ATOM 793 N N . PHE A 1 99 ? 1.259 -21.346 -23.612 1.00 94.69 99 PHE A N 1
ATOM 794 C CA . PHE A 1 99 ? 0.853 -20.147 -24.345 1.00 94.69 99 PHE A CA 1
ATOM 795 C C . PHE A 1 99 ? 2.037 -19.295 -24.816 1.00 94.69 99 PHE A C 1
ATOM 797 O O . PHE A 1 99 ? 1.828 -18.171 -25.268 1.00 94.69 99 PHE A O 1
ATOM 804 N N . VAL A 1 100 ? 3.279 -19.787 -24.705 1.00 94.69 100 VAL A N 1
ATOM 805 C CA . VAL A 1 100 ? 4.483 -18.993 -25.007 1.00 94.69 100 VAL A CA 1
ATOM 806 C C . VAL A 1 100 ? 4.478 -18.407 -26.421 1.00 94.69 100 VAL A C 1
ATOM 808 O O . VAL A 1 100 ? 4.895 -17.266 -26.586 1.00 94.69 100 VAL A O 1
ATOM 811 N N . ASP A 1 101 ? 3.951 -19.134 -27.411 1.00 94.12 101 ASP A N 1
ATOM 812 C CA . ASP A 1 101 ? 3.866 -18.657 -28.794 1.00 94.12 101 ASP A CA 1
ATOM 813 C C . ASP A 1 101 ? 2.972 -17.423 -28.909 1.00 94.12 101 ASP A C 1
ATOM 815 O O . ASP A 1 101 ? 3.434 -16.381 -29.364 1.00 94.12 101 ASP A O 1
ATOM 819 N N . SER A 1 102 ? 1.739 -17.503 -28.398 1.00 94.75 102 SER A N 1
ATOM 820 C CA . SER A 1 102 ? 0.797 -16.376 -28.396 1.00 94.75 102 SER A CA 1
ATOM 821 C C . SER A 1 102 ? 1.314 -15.200 -27.563 1.00 94.75 102 SER A C 1
ATOM 823 O O . SER A 1 102 ? 1.185 -14.040 -27.948 1.00 94.75 102 SER A O 1
ATOM 825 N N . LEU A 1 103 ? 1.957 -15.477 -26.426 1.00 93.62 103 LEU A N 1
ATOM 826 C CA . LEU A 1 103 ? 2.539 -14.434 -25.584 1.00 93.62 103 LEU A CA 1
ATOM 827 C C . LEU A 1 103 ? 3.742 -13.749 -26.256 1.00 93.62 103 LEU A C 1
ATOM 829 O O . LEU A 1 103 ? 4.005 -12.578 -25.980 1.00 93.62 103 LEU A O 1
ATOM 833 N N . ALA A 1 104 ? 4.476 -14.438 -27.123 1.00 94.19 104 ALA A N 1
ATOM 834 C CA . ALA A 1 104 ? 5.633 -13.885 -27.818 1.00 94.19 104 ALA A CA 1
ATOM 835 C C . ALA A 1 104 ? 5.265 -12.995 -29.022 1.00 94.19 104 ALA A C 1
ATOM 837 O O . ALA A 1 104 ? 6.103 -12.205 -29.444 1.00 94.19 104 ALA A O 1
ATOM 838 N N . GLU A 1 105 ? 4.030 -13.061 -29.539 1.00 92.88 105 GLU A N 1
ATOM 839 C CA . GLU A 1 105 ? 3.580 -12.255 -30.693 1.00 92.88 105 GLU A CA 1
ATOM 840 C C . GLU A 1 105 ? 3.636 -10.742 -30.435 1.00 92.88 105 GLU A C 1
ATOM 842 O O . GLU A 1 105 ? 3.860 -9.939 -31.342 1.00 92.88 105 GLU A O 1
ATOM 847 N N . THR A 1 106 ? 3.424 -10.327 -29.186 1.00 89.56 106 THR A N 1
ATOM 848 C CA . THR A 1 106 ? 3.493 -8.917 -28.794 1.00 89.56 106 THR A CA 1
ATOM 849 C C . THR A 1 106 ? 4.926 -8.502 -28.495 1.00 89.56 106 THR A C 1
ATOM 851 O O . THR A 1 106 ? 5.615 -9.189 -27.742 1.00 89.56 106 THR A O 1
ATOM 854 N N . ASN A 1 107 ? 5.341 -7.321 -28.963 1.00 91.81 107 ASN A N 1
ATOM 855 C CA . ASN A 1 107 ? 6.636 -6.755 -28.591 1.00 91.81 107 ASN A CA 1
ATOM 856 C C . ASN A 1 107 ? 6.744 -6.582 -27.064 1.00 91.81 107 ASN A C 1
ATOM 858 O O . ASN A 1 107 ? 5.999 -5.812 -26.456 1.00 91.81 107 ASN A O 1
ATOM 862 N N . ARG A 1 108 ? 7.695 -7.299 -26.457 1.00 94.31 108 ARG A N 1
ATOM 863 C CA . ARG A 1 108 ? 7.947 -7.303 -25.010 1.00 94.31 108 ARG A CA 1
ATOM 864 C C . ARG A 1 108 ? 8.992 -6.281 -24.572 1.00 94.31 108 ARG A C 1
ATOM 866 O O . ARG A 1 108 ? 9.163 -6.065 -23.373 1.00 94.31 108 ARG A O 1
ATOM 873 N N . ARG A 1 109 ? 9.685 -5.633 -25.509 1.00 95.81 109 ARG A N 1
ATOM 874 C CA . ARG A 1 109 ? 10.714 -4.650 -25.179 1.00 95.81 109 ARG A CA 1
ATOM 875 C C . ARG A 1 109 ? 10.080 -3.387 -24.584 1.00 95.81 109 ARG A C 1
ATOM 877 O O . ARG A 1 109 ? 9.157 -2.843 -25.192 1.00 95.81 109 ARG A O 1
ATOM 884 N N . PRO A 1 110 ? 10.565 -2.895 -23.429 1.00 96.88 110 PRO A N 1
ATOM 885 C CA . PRO A 1 110 ? 10.085 -1.646 -22.854 1.00 96.88 110 PRO A CA 1
ATOM 886 C C . PRO A 1 110 ? 10.187 -0.476 -23.836 1.00 96.88 110 PRO A C 1
ATOM 888 O O . PRO A 1 110 ? 11.222 -0.286 -24.476 1.00 96.88 110 PRO A O 1
ATOM 891 N N . ASP A 1 111 ? 9.126 0.329 -23.914 1.00 96.25 111 ASP A N 1
ATOM 892 C CA . ASP A 1 111 ? 9.151 1.596 -24.644 1.00 96.25 111 ASP A CA 1
ATOM 893 C C . ASP A 1 111 ? 10.140 2.573 -23.968 1.00 96.25 111 ASP A C 1
ATOM 895 O O . ASP A 1 111 ? 9.971 2.871 -22.779 1.00 96.25 111 ASP A O 1
ATOM 899 N N . PRO A 1 112 ? 11.155 3.102 -24.682 1.00 96.56 112 PRO A N 1
ATOM 900 C CA . PRO A 1 112 ? 12.160 3.985 -24.090 1.00 96.56 112 PRO A CA 1
ATOM 901 C C . PRO A 1 112 ? 11.581 5.267 -23.482 1.00 96.56 112 PRO A C 1
ATOM 903 O O . PRO A 1 112 ? 12.055 5.727 -22.440 1.00 96.56 112 PRO A O 1
ATOM 906 N N . ALA A 1 113 ? 10.552 5.852 -24.107 1.00 97.69 113 ALA A N 1
ATOM 907 C CA . ALA A 1 113 ? 9.924 7.068 -23.593 1.00 97.69 113 ALA A CA 1
ATOM 908 C C . ALA A 1 113 ? 9.208 6.786 -22.266 1.00 97.69 113 ALA A C 1
ATOM 910 O O . ALA A 1 113 ? 9.391 7.519 -21.287 1.00 97.69 113 ALA A O 1
ATOM 911 N N . ARG A 1 114 ? 8.463 5.678 -22.203 1.00 97.88 114 ARG A N 1
ATOM 912 C CA . ARG A 1 114 ? 7.812 5.220 -20.978 1.00 97.88 114 ARG A CA 1
ATOM 913 C C . ARG A 1 114 ? 8.804 4.844 -19.882 1.00 97.88 114 ARG A C 1
ATOM 915 O O . ARG A 1 114 ? 8.594 5.244 -18.741 1.00 97.88 114 ARG A O 1
ATOM 922 N N . LEU A 1 115 ? 9.886 4.135 -20.206 1.00 98.12 115 LEU A N 1
ATOM 923 C CA . LEU A 1 115 ? 10.924 3.772 -19.236 1.00 98.12 115 LEU A CA 1
ATOM 924 C C . LEU A 1 115 ? 11.565 5.016 -18.615 1.00 98.12 115 LEU A C 1
ATOM 926 O O . LEU A 1 115 ? 11.709 5.103 -17.396 1.00 98.12 115 LEU A O 1
ATOM 930 N N . LYS A 1 116 ? 11.864 6.031 -19.433 1.00 97.81 116 LYS A N 1
ATOM 931 C CA . LYS A 1 116 ? 12.354 7.323 -18.944 1.00 97.81 116 LYS A CA 1
ATOM 932 C C . LYS A 1 116 ? 11.342 8.010 -18.022 1.00 97.81 116 LYS A C 1
ATOM 934 O O . LYS A 1 116 ? 11.734 8.548 -16.989 1.00 97.81 116 LYS A O 1
ATOM 939 N N . GLN A 1 117 ? 10.055 7.991 -18.372 1.00 98.06 117 GLN A N 1
ATOM 940 C CA . GLN A 1 117 ? 8.998 8.555 -17.529 1.00 98.06 117 GLN A CA 1
ATOM 941 C C . GLN A 1 117 ? 8.890 7.822 -16.186 1.00 98.06 117 GLN A C 1
ATOM 943 O O . GLN A 1 117 ? 8.822 8.468 -15.141 1.00 98.06 117 GLN A O 1
ATOM 948 N N . ASP A 1 118 ? 8.913 6.489 -16.205 1.00 98.19 118 ASP A N 1
ATOM 949 C CA . ASP A 1 118 ? 8.846 5.681 -14.991 1.00 98.19 118 ASP A CA 1
ATOM 950 C C . ASP A 1 118 ? 10.061 5.970 -14.085 1.00 98.19 118 ASP A C 1
ATOM 952 O O . ASP A 1 118 ? 9.878 6.189 -12.888 1.00 98.19 118 ASP A O 1
ATOM 956 N N . LYS A 1 119 ? 11.275 6.099 -14.651 1.00 97.44 119 LYS A N 1
ATOM 957 C CA . LYS A 1 119 ? 12.496 6.488 -13.912 1.00 97.44 119 LYS A CA 1
ATOM 958 C C . LYS A 1 119 ? 12.350 7.848 -13.227 1.00 97.44 119 LYS A C 1
ATOM 960 O O . LYS A 1 119 ? 12.738 7.997 -12.071 1.00 97.44 119 LYS A O 1
ATOM 965 N N . LEU A 1 120 ? 11.749 8.830 -13.900 1.00 97.06 120 LEU A N 1
ATOM 966 C CA . LEU A 1 120 ? 11.491 10.141 -13.297 1.00 97.06 120 LEU A CA 1
ATOM 967 C C . LEU A 1 120 ? 10.488 10.042 -12.140 1.00 97.06 120 LEU A C 1
ATOM 969 O O . LEU A 1 120 ? 10.745 10.612 -11.080 1.00 97.06 120 LEU A O 1
ATOM 973 N N . SER A 1 121 ? 9.411 9.268 -12.314 1.00 97.44 121 SER A N 1
ATOM 974 C CA . SER A 1 121 ? 8.324 9.122 -11.329 1.00 97.44 121 SER A CA 1
ATOM 975 C C . SER A 1 121 ? 8.721 8.433 -10.019 1.00 97.44 121 SER A C 1
ATOM 977 O O . SER A 1 121 ? 7.985 8.506 -9.039 1.00 97.44 121 SER A O 1
ATOM 979 N N . VAL A 1 122 ? 9.875 7.758 -9.986 1.00 96.81 122 VAL A N 1
ATOM 980 C CA . VAL A 1 122 ? 10.393 7.071 -8.788 1.00 96.81 122 VAL A CA 1
ATOM 981 C C . VAL A 1 122 ? 11.642 7.726 -8.210 1.00 96.81 122 VAL A C 1
ATOM 983 O O . VAL A 1 122 ? 12.207 7.224 -7.241 1.00 96.81 122 VAL A O 1
ATOM 986 N N . SER A 1 123 ? 12.077 8.847 -8.782 1.00 95.12 123 SER A N 1
ATOM 987 C CA . SER A 1 123 ? 13.258 9.585 -8.333 1.00 95.12 123 SER A CA 1
ATOM 988 C C . SER A 1 123 ? 12.877 10.826 -7.531 1.00 95.12 123 SER A C 1
ATOM 990 O O . SER A 1 123 ? 11.763 11.329 -7.633 1.00 95.12 123 SER A O 1
ATOM 992 N N . ASN A 1 124 ? 13.836 11.408 -6.809 1.00 94.44 124 ASN A N 1
ATOM 993 C CA . ASN A 1 124 ? 13.656 12.686 -6.104 1.00 94.44 124 ASN A CA 1
ATOM 994 C C . ASN A 1 124 ? 13.325 13.898 -7.004 1.00 94.44 124 ASN A C 1
ATOM 996 O O . ASN A 1 124 ? 13.109 14.997 -6.481 1.00 94.44 124 ASN A O 1
ATOM 1000 N N . SER A 1 125 ? 13.320 13.743 -8.332 1.00 93.81 125 SER A N 1
ATOM 1001 C CA . SER A 1 125 ? 12.740 14.737 -9.242 1.00 93.81 125 SER A CA 1
ATOM 1002 C C . SER A 1 125 ? 11.221 14.829 -9.091 1.00 93.81 125 SER A C 1
ATOM 1004 O O . SER A 1 125 ? 10.663 15.908 -9.287 1.00 93.81 125 SER A O 1
ATOM 1006 N N . ASP A 1 126 ? 10.565 13.734 -8.701 1.00 95.62 126 ASP A N 1
ATOM 1007 C CA . ASP A 1 126 ? 9.167 13.737 -8.300 1.00 95.62 126 ASP A CA 1
ATOM 1008 C C . ASP A 1 126 ? 9.029 14.340 -6.879 1.00 95.62 126 ASP A C 1
ATOM 1010 O O . ASP A 1 126 ? 9.673 13.867 -5.930 1.00 95.62 126 ASP A O 1
ATOM 1014 N N . PRO A 1 127 ? 8.207 15.393 -6.688 1.00 94.19 127 PRO A N 1
ATOM 1015 C CA . PRO A 1 127 ? 8.052 16.047 -5.389 1.00 94.19 127 PRO A CA 1
ATOM 1016 C C . PRO A 1 127 ? 7.545 15.120 -4.280 1.00 94.19 127 PRO A C 1
ATOM 1018 O O . PRO A 1 127 ? 7.914 15.298 -3.115 1.00 94.19 127 PRO A O 1
ATOM 1021 N N . LEU A 1 128 ? 6.709 14.141 -4.623 1.00 94.44 128 LEU A N 1
ATOM 1022 C CA . LEU A 1 128 ? 6.126 13.202 -3.678 1.00 94.44 128 LEU A CA 1
ATOM 1023 C C . LEU A 1 128 ? 7.157 12.156 -3.237 1.00 94.44 128 LEU A C 1
ATOM 1025 O O . LEU A 1 128 ? 7.279 11.880 -2.042 1.00 94.44 128 LEU A O 1
ATOM 1029 N N . VAL A 1 129 ? 7.985 11.665 -4.159 1.00 95.25 129 VAL A N 1
ATOM 1030 C CA . VAL A 1 129 ? 9.128 10.796 -3.824 1.00 95.25 129 VAL A CA 1
ATOM 1031 C C . VAL A 1 129 ? 10.160 11.541 -2.977 1.00 95.25 129 VAL A C 1
ATOM 1033 O O . VAL A 1 129 ? 10.660 11.011 -1.979 1.00 95.25 129 VAL A O 1
ATOM 1036 N N . LYS A 1 130 ? 10.436 12.808 -3.305 1.00 93.00 130 LYS A N 1
ATOM 1037 C CA . LYS A 1 130 ? 11.316 13.662 -2.497 1.00 93.00 130 LYS A CA 1
ATOM 1038 C C . LYS A 1 130 ? 10.775 13.847 -1.081 1.00 93.00 130 LYS A C 1
ATOM 1040 O O . LYS A 1 130 ? 11.534 13.745 -0.115 1.00 93.00 130 LYS A O 1
ATOM 1045 N N . LYS A 1 131 ? 9.466 14.083 -0.944 1.00 91.31 131 LYS A N 1
ATOM 1046 C CA . LYS A 1 131 ? 8.786 14.165 0.355 1.00 91.31 131 LYS A CA 1
ATOM 1047 C C . LYS A 1 131 ? 8.936 12.854 1.137 1.00 91.31 131 LYS A C 1
ATOM 1049 O O . LYS A 1 131 ? 9.345 12.899 2.297 1.00 91.31 131 LYS A O 1
ATOM 1054 N N . LEU A 1 132 ? 8.679 11.705 0.510 1.00 92.19 132 LEU A N 1
ATOM 1055 C CA . LEU A 1 132 ? 8.827 10.387 1.137 1.00 92.19 132 LEU A CA 1
ATOM 1056 C C . LEU A 1 132 ? 10.266 10.134 1.613 1.00 92.19 132 LEU A C 1
ATOM 1058 O O . LEU A 1 132 ? 10.479 9.692 2.740 1.00 92.19 132 LEU A O 1
ATOM 1062 N N . THR A 1 133 ? 11.263 10.481 0.798 1.00 89.94 133 THR A N 1
ATOM 1063 C CA . THR A 1 133 ? 12.687 10.329 1.138 1.00 89.94 133 THR A CA 1
ATOM 1064 C C . THR A 1 133 ? 13.070 11.158 2.366 1.00 89.94 133 THR A C 1
ATOM 1066 O O . THR A 1 133 ? 13.788 10.679 3.248 1.00 89.94 133 THR A O 1
ATOM 1069 N N . ILE A 1 134 ? 12.561 12.391 2.471 1.00 85.38 134 ILE A N 1
ATOM 1070 C CA . ILE A 1 134 ? 12.748 13.236 3.661 1.00 85.38 134 ILE A CA 1
ATOM 1071 C C . ILE A 1 134 ? 12.131 12.566 4.894 1.00 85.38 134 ILE A C 1
ATOM 1073 O O . ILE A 1 134 ? 12.788 12.507 5.935 1.00 85.38 134 ILE A O 1
ATOM 1077 N N . TRP A 1 135 ? 10.909 12.042 4.787 1.00 82.94 135 TRP A N 1
ATOM 1078 C CA . TRP A 1 135 ? 10.241 11.332 5.882 1.00 82.94 135 TRP A CA 1
ATOM 1079 C C . TRP A 1 135 ? 11.014 10.106 6.342 1.00 82.94 135 TRP A C 1
ATOM 1081 O O . TRP A 1 135 ? 11.298 9.960 7.532 1.00 82.94 135 TRP A O 1
ATOM 1091 N N . ARG A 1 136 ? 11.420 9.255 5.398 1.00 84.31 136 ARG A N 1
ATOM 1092 C CA . ARG A 1 136 ? 12.229 8.074 5.680 1.00 84.31 136 ARG A CA 1
ATOM 1093 C C . ARG A 1 136 ? 13.474 8.446 6.476 1.00 84.31 136 ARG A C 1
ATOM 1095 O O . ARG A 1 136 ? 13.684 7.910 7.560 1.00 84.31 136 ARG A O 1
ATOM 1102 N N . ASN A 1 137 ? 14.279 9.373 5.960 1.00 81.50 137 ASN A N 1
ATOM 1103 C CA . ASN A 1 137 ? 15.585 9.691 6.538 1.00 81.50 137 ASN A CA 1
ATOM 1104 C C . ASN A 1 137 ? 15.494 10.285 7.947 1.00 81.50 137 ASN A C 1
ATOM 1106 O O . ASN A 1 137 ? 16.445 10.171 8.713 1.00 81.50 137 ASN A O 1
ATOM 1110 N N . ASN A 1 138 ? 14.379 10.932 8.281 1.00 72.19 138 ASN A N 1
ATOM 1111 C CA . ASN A 1 138 ? 14.252 11.688 9.519 1.00 72.19 138 ASN A CA 1
ATOM 1112 C C . ASN A 1 138 ? 13.357 11.053 10.588 1.00 72.19 138 ASN A C 1
ATOM 1114 O O . ASN A 1 138 ? 13.458 11.442 11.756 1.00 72.19 138 ASN A O 1
ATOM 1118 N N . PHE A 1 139 ? 12.471 10.140 10.187 1.00 68.56 139 PHE A N 1
ATOM 1119 C CA . PHE A 1 139 ? 11.474 9.550 11.074 1.00 68.56 139 PHE A CA 1
ATOM 1120 C C . PHE A 1 139 ? 11.586 8.025 11.138 1.00 68.56 139 PHE A C 1
ATOM 1122 O O . PHE A 1 139 ? 11.615 7.466 12.230 1.00 68.56 139 PHE A O 1
ATOM 1129 N N . PHE A 1 140 ? 11.702 7.354 9.987 1.00 65.50 140 PHE A N 1
ATOM 1130 C CA . PHE A 1 140 ? 11.607 5.890 9.912 1.00 65.50 140 PHE A CA 1
ATOM 1131 C C . PHE A 1 140 ? 12.959 5.164 9.927 1.00 65.50 140 PHE A C 1
ATOM 1133 O O . PHE A 1 140 ? 13.071 4.100 10.524 1.00 65.50 140 PHE A O 1
ATOM 1140 N N . ALA A 1 141 ? 13.992 5.721 9.289 1.00 60.00 141 ALA A N 1
ATOM 1141 C CA . ALA A 1 141 ? 15.331 5.126 9.244 1.00 60.00 141 ALA A CA 1
ATOM 1142 C C . ALA A 1 141 ? 16.237 5.640 10.373 1.00 60.00 141 ALA A C 1
ATOM 1144 O O . ALA A 1 141 ? 17.032 4.887 10.932 1.00 60.00 141 ALA A O 1
ATOM 1145 N N . HIS A 1 142 ? 16.106 6.918 10.734 1.00 56.38 142 HIS A N 1
ATOM 1146 C CA . HIS A 1 142 ? 16.879 7.546 11.800 1.00 56.38 142 HIS A CA 1
ATOM 1147 C C . HIS A 1 142 ? 15.995 8.530 12.555 1.00 56.38 142 HIS A C 1
ATOM 1149 O O . HIS A 1 142 ? 15.419 9.421 11.941 1.00 56.38 142 HIS A O 1
ATOM 1155 N N . ARG A 1 143 ? 15.929 8.438 13.887 1.00 54.16 143 ARG A N 1
ATOM 1156 C CA . ARG A 1 143 ? 15.309 9.492 14.698 1.00 54.16 143 ARG A CA 1
ATOM 1157 C C . ARG A 1 143 ? 16.323 10.616 14.869 1.00 54.16 143 ARG A C 1
ATOM 1159 O O . ARG A 1 143 ? 17.153 10.572 15.773 1.00 54.16 143 ARG A O 1
ATOM 1166 N N . SER A 1 144 ? 16.316 11.591 13.960 1.00 53.47 144 SER A N 1
ATOM 1167 C CA . SER A 1 144 ? 17.302 12.675 14.034 1.00 53.47 144 SER A CA 1
ATOM 1168 C C . SER A 1 144 ? 17.137 13.457 15.344 1.00 53.47 144 SER A C 1
ATOM 1170 O O . SER A 1 144 ? 16.027 13.843 15.712 1.00 53.47 144 SER A O 1
ATOM 1172 N N . THR A 1 145 ? 18.237 13.726 16.052 1.00 52.50 145 THR A N 1
ATOM 1173 C CA . THR A 1 145 ? 18.224 14.451 17.337 1.00 52.50 145 THR A CA 1
ATOM 1174 C C . THR A 1 145 ? 17.543 15.816 17.207 1.00 52.50 145 THR A C 1
ATOM 1176 O O . THR A 1 145 ? 16.795 16.235 18.084 1.00 52.50 145 THR A O 1
ATOM 1179 N N . LYS A 1 146 ? 17.725 16.477 16.055 1.00 56.47 146 LYS A N 1
ATOM 1180 C CA . LYS A 1 146 ? 17.080 17.752 15.715 1.00 56.47 146 LYS A CA 1
ATOM 1181 C C . LYS A 1 146 ? 15.555 17.642 15.622 1.00 56.47 146 LYS A C 1
ATOM 1183 O O . LYS A 1 146 ? 14.867 18.574 16.015 1.00 56.47 146 LYS A O 1
ATOM 1188 N N . GLN A 1 147 ? 15.020 16.527 15.125 1.00 53.97 147 GLN A N 1
ATOM 1189 C CA . GLN A 1 147 ? 13.570 16.326 15.032 1.00 53.97 147 GLN A CA 1
ATOM 1190 C C . GLN A 1 147 ? 12.956 15.666 16.257 1.00 53.97 147 GLN A C 1
ATOM 1192 O O . GLN A 1 147 ? 11.780 15.882 16.520 1.00 53.97 147 GLN A O 1
ATOM 1197 N N . ALA A 1 148 ? 13.732 14.935 17.057 1.00 55.00 148 ALA A N 1
ATOM 1198 C CA . ALA A 1 148 ? 13.291 14.533 18.390 1.00 55.00 148 ALA A CA 1
ATOM 1199 C C . ALA A 1 148 ? 12.936 15.760 19.258 1.00 55.00 148 ALA A C 1
ATOM 1201 O O . ALA A 1 148 ? 12.039 15.677 20.092 1.00 55.00 148 ALA A O 1
ATOM 1202 N N . LEU A 1 149 ? 13.595 16.899 19.010 1.00 51.72 149 LEU A N 1
ATOM 1203 C CA . LEU A 1 149 ? 13.356 18.181 19.678 1.00 51.72 149 LEU A CA 1
ATOM 1204 C C . LEU A 1 149 ? 12.271 19.055 19.004 1.00 51.72 149 LEU A C 1
ATOM 1206 O O . LEU A 1 149 ? 11.728 19.937 19.661 1.00 51.72 149 LEU A O 1
ATOM 1210 N N . ASP A 1 150 ? 11.929 18.815 17.728 1.00 59.03 150 ASP A N 1
ATOM 1211 C CA . ASP A 1 150 ? 10.933 19.580 16.943 1.00 59.03 150 ASP A CA 1
ATOM 1212 C C . ASP A 1 150 ? 10.068 18.664 16.046 1.00 59.03 150 ASP A C 1
ATOM 1214 O O . ASP A 1 150 ? 9.979 18.816 14.823 1.00 59.03 150 ASP A O 1
ATOM 1218 N N . ALA A 1 151 ? 9.431 17.657 16.648 1.00 54.00 151 ALA A N 1
ATOM 1219 C CA . ALA A 1 151 ? 8.630 16.684 15.900 1.00 54.00 151 ALA A CA 1
ATOM 1220 C C . ALA A 1 151 ? 7.400 17.336 15.237 1.00 54.00 151 ALA A C 1
ATOM 1222 O O . ALA A 1 151 ? 7.028 16.986 14.116 1.00 54.00 151 ALA A O 1
ATOM 1223 N N . LYS A 1 152 ? 6.799 18.340 15.895 1.00 58.41 152 LYS A N 1
ATOM 1224 C CA . LYS A 1 152 ? 5.661 19.104 15.355 1.00 58.41 152 LYS A CA 1
ATOM 1225 C C . LYS A 1 152 ? 6.050 19.912 14.113 1.00 58.41 152 LYS A C 1
ATOM 1227 O O . LYS A 1 152 ? 5.251 20.005 13.184 1.00 58.41 152 LYS A O 1
ATOM 1232 N N . GLY A 1 153 ? 7.271 20.446 14.058 1.00 58.69 153 GLY A N 1
ATOM 1233 C CA . GLY A 1 153 ? 7.747 21.230 12.927 1.00 58.69 153 GLY A CA 1
ATOM 1234 C C . GLY A 1 153 ? 7.949 20.420 11.648 1.00 58.69 153 GLY A C 1
ATOM 1235 O O . GLY A 1 153 ? 7.704 20.966 10.576 1.00 58.69 153 GLY A O 1
ATOM 1236 N N . LEU A 1 154 ? 8.372 19.147 11.696 1.00 58.22 154 LEU A N 1
ATOM 1237 C CA . LEU A 1 154 ? 8.465 18.328 10.473 1.00 58.22 154 LEU A CA 1
ATOM 1238 C C . LEU A 1 154 ? 7.075 17.934 9.966 1.00 58.22 154 LEU A C 1
ATOM 1240 O O . LEU A 1 154 ? 6.780 18.156 8.793 1.00 58.22 154 LEU A O 1
ATOM 1244 N N . VAL A 1 155 ? 6.230 17.392 10.849 1.00 59.72 155 VAL A N 1
ATOM 1245 C CA . VAL A 1 155 ? 4.869 16.955 10.497 1.00 59.72 155 VAL A CA 1
ATOM 1246 C C . VAL A 1 155 ? 4.055 1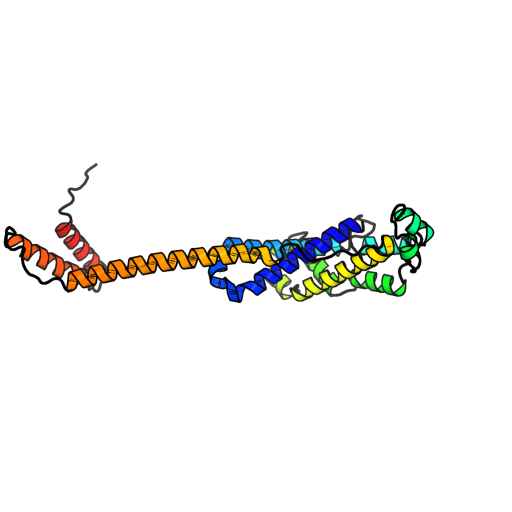8.125 9.934 1.00 59.72 155 VAL A C 1
ATOM 1248 O O . VAL A 1 155 ? 3.333 17.954 8.958 1.00 59.72 155 VAL A O 1
ATOM 1251 N N . GLY A 1 156 ? 4.235 19.331 10.485 1.00 58.91 156 GLY A N 1
ATOM 1252 C CA . GLY A 1 156 ? 3.624 20.552 9.959 1.00 58.91 156 GLY A CA 1
ATOM 1253 C C . GLY A 1 156 ? 4.225 21.049 8.637 1.00 58.91 156 GLY A C 1
ATOM 1254 O O . GLY A 1 156 ? 3.490 21.552 7.794 1.00 58.91 156 GLY A O 1
ATOM 1255 N N . ARG A 1 157 ? 5.544 20.914 8.422 1.00 61.16 157 ARG A N 1
ATOM 1256 C CA . ARG A 1 157 ? 6.222 21.393 7.196 1.00 61.16 157 ARG A CA 1
ATOM 1257 C C . ARG A 1 157 ? 6.065 20.458 6.001 1.00 61.16 157 ARG A C 1
ATOM 1259 O O . ARG A 1 157 ? 6.074 20.924 4.866 1.00 61.16 157 ARG A O 1
ATOM 1266 N N . TYR A 1 158 ? 5.944 19.159 6.244 1.00 59.44 158 TYR A N 1
ATOM 1267 C CA . TYR A 1 158 ? 5.823 18.148 5.201 1.00 59.44 158 TYR A CA 1
ATOM 1268 C C . TYR A 1 158 ? 4.789 17.098 5.609 1.00 59.44 158 TYR A C 1
ATOM 1270 O O . TYR A 1 158 ? 5.178 15.976 5.897 1.00 59.44 158 TYR A O 1
ATOM 1278 N N . PRO A 1 159 ? 3.481 17.387 5.645 1.00 72.75 159 PRO A N 1
ATOM 1279 C CA . PRO A 1 159 ? 2.503 16.332 5.881 1.00 72.75 159 PRO A CA 1
ATOM 1280 C C . PRO A 1 159 ? 2.559 15.327 4.719 1.00 72.75 159 PRO A C 1
ATOM 1282 O O . PRO A 1 159 ? 2.474 15.729 3.554 1.00 72.75 159 PRO A O 1
ATOM 1285 N N . LEU A 1 160 ? 2.756 14.041 5.032 1.00 80.75 160 LEU A N 1
ATOM 1286 C CA . LEU A 1 160 ? 2.547 12.942 4.088 1.00 80.75 160 LEU A CA 1
ATOM 1287 C C . LEU A 1 160 ? 1.080 12.522 4.193 1.00 80.75 160 LEU A C 1
ATOM 1289 O O . LEU A 1 160 ? 0.664 11.943 5.196 1.00 80.75 160 LEU A O 1
ATOM 1293 N N . LEU A 1 161 ? 0.283 12.888 3.194 1.00 88.25 161 LEU A N 1
ATOM 1294 C CA . LEU A 1 161 ? -1.161 12.675 3.216 1.00 88.25 161 LEU A CA 1
ATOM 1295 C C . LEU A 1 161 ? -1.516 11.216 2.888 1.00 88.25 161 LEU A C 1
ATOM 1297 O O . LEU A 1 161 ? -0.824 10.547 2.125 1.00 88.25 161 LEU A O 1
ATOM 1301 N N . ILE A 1 162 ? -2.656 10.734 3.389 1.00 86.94 162 ILE A N 1
ATOM 1302 C CA . ILE A 1 162 ? -3.174 9.397 3.040 1.00 86.94 162 ILE A CA 1
ATOM 1303 C C . ILE A 1 162 ? -3.386 9.261 1.522 1.00 86.94 162 ILE A C 1
ATOM 1305 O O . ILE A 1 162 ? -3.055 8.232 0.939 1.00 86.94 162 ILE A O 1
ATOM 1309 N N . SER A 1 163 ? -3.873 10.312 0.856 1.00 92.69 163 SER A N 1
ATOM 1310 C CA . SER A 1 163 ? -4.020 10.340 -0.607 1.00 92.69 163 SER A CA 1
ATOM 1311 C C . SER A 1 163 ? -2.677 10.261 -1.339 1.00 92.69 163 SER A C 1
ATOM 1313 O O . SER A 1 163 ? -2.569 9.602 -2.367 1.00 92.69 163 SER A O 1
ATOM 1315 N N . GLU A 1 164 ? -1.642 10.893 -0.791 1.00 94.69 164 GLU A N 1
ATOM 1316 C CA . GLU A 1 164 ? -0.280 10.855 -1.320 1.00 94.69 164 GLU A CA 1
ATOM 1317 C C . GLU A 1 164 ? 0.340 9.455 -1.199 1.00 94.69 164 GLU A C 1
ATOM 1319 O O . GLU A 1 164 ? 0.964 8.978 -2.147 1.00 94.69 164 GLU A O 1
ATOM 1324 N N . ILE A 1 165 ? 0.103 8.755 -0.084 1.00 95.00 165 ILE A N 1
ATOM 1325 C CA . ILE A 1 165 ? 0.466 7.335 0.069 1.00 95.00 165 ILE A CA 1
ATOM 1326 C C . ILE A 1 165 ? -0.225 6.493 -1.012 1.00 95.00 165 ILE A C 1
ATOM 1328 O O . ILE A 1 165 ? 0.434 5.697 -1.682 1.00 95.00 165 ILE A O 1
ATOM 1332 N N . GLY A 1 166 ? -1.523 6.716 -1.238 1.00 96.62 166 GLY A N 1
ATOM 1333 C CA . GLY A 1 166 ? -2.276 6.049 -2.302 1.00 96.62 166 GLY A CA 1
ATOM 1334 C C . GLY A 1 166 ? -1.682 6.281 -3.698 1.00 96.62 166 GLY A C 1
ATOM 1335 O O . GLY A 1 166 ? -1.547 5.337 -4.472 1.00 96.62 166 GLY A O 1
ATOM 1336 N N . THR A 1 167 ? -1.256 7.508 -4.010 1.00 97.88 167 THR A N 1
ATOM 1337 C CA . THR A 1 167 ? -0.607 7.841 -5.292 1.00 97.88 167 THR A CA 1
ATOM 1338 C C . THR A 1 167 ? 0.738 7.135 -5.471 1.00 97.88 167 THR A C 1
ATOM 1340 O O . THR A 1 167 ? 1.016 6.616 -6.557 1.00 97.88 167 THR A O 1
ATOM 1343 N N . LEU A 1 168 ? 1.569 7.083 -4.422 1.00 98.06 168 LEU A N 1
ATOM 1344 C CA . LEU A 1 168 ? 2.838 6.345 -4.440 1.00 98.06 168 LEU A CA 1
ATOM 1345 C C . LEU A 1 168 ? 2.600 4.854 -4.689 1.00 98.06 168 LEU A C 1
ATOM 1347 O O . LEU A 1 168 ? 3.231 4.265 -5.562 1.00 98.06 168 LEU A O 1
ATOM 1351 N N . LEU A 1 169 ? 1.649 4.247 -3.978 1.00 98.12 169 LEU A N 1
ATOM 1352 C CA . LEU A 1 169 ? 1.311 2.837 -4.166 1.00 98.12 169 LEU A CA 1
ATOM 1353 C C . LEU A 1 169 ? 0.799 2.553 -5.579 1.00 98.12 169 LEU A C 1
ATOM 1355 O O . LEU A 1 169 ? 1.310 1.651 -6.239 1.00 98.12 169 LEU A O 1
ATOM 1359 N N . ALA A 1 170 ? -0.147 3.354 -6.077 1.00 97.94 170 ALA A N 1
ATOM 1360 C CA . ALA A 1 170 ? -0.695 3.190 -7.421 1.00 97.94 170 ALA A CA 1
ATOM 1361 C C . ALA A 1 170 ? 0.401 3.285 -8.495 1.00 97.94 170 ALA A C 1
ATOM 1363 O O . ALA A 1 170 ? 0.440 2.474 -9.422 1.00 97.94 170 ALA A O 1
ATOM 1364 N N . THR A 1 171 ? 1.326 4.236 -8.341 1.00 98.25 171 THR A N 1
ATOM 1365 C CA . THR A 1 171 ? 2.467 4.410 -9.248 1.00 98.25 171 THR A CA 1
ATOM 1366 C C . THR A 1 171 ? 3.406 3.203 -9.191 1.00 98.25 171 THR A C 1
ATOM 1368 O O . THR A 1 171 ? 3.716 2.622 -10.232 1.00 98.25 171 THR A O 1
ATOM 1371 N N . GLY A 1 172 ? 3.813 2.781 -7.991 1.00 98.00 172 GLY A N 1
ATOM 1372 C CA . GLY A 1 172 ? 4.711 1.644 -7.792 1.00 98.00 172 GLY A CA 1
ATOM 1373 C C . GLY A 1 172 ? 4.122 0.335 -8.319 1.00 98.00 172 GLY A C 1
ATOM 1374 O O . GLY A 1 172 ? 4.774 -0.360 -9.099 1.00 98.00 172 GLY A O 1
ATOM 1375 N N . VAL A 1 173 ? 2.868 0.028 -7.968 1.00 98.12 173 VAL A N 1
ATOM 1376 C CA . VAL A 1 173 ? 2.137 -1.160 -8.442 1.00 98.12 173 VAL A CA 1
ATOM 1377 C C . VAL A 1 173 ? 2.015 -1.152 -9.966 1.00 98.12 173 VAL A C 1
ATOM 1379 O O . VAL A 1 173 ? 2.262 -2.172 -10.610 1.00 98.12 173 VAL A O 1
ATOM 1382 N N . ALA A 1 174 ? 1.682 -0.006 -10.570 1.00 98.06 174 ALA A N 1
ATOM 1383 C CA . ALA A 1 174 ? 1.594 0.110 -12.023 1.00 98.06 174 ALA A CA 1
ATOM 1384 C C . ALA A 1 174 ? 2.945 -0.140 -12.708 1.00 98.06 174 ALA A C 1
ATOM 1386 O O . ALA A 1 174 ? 2.980 -0.745 -13.780 1.00 98.06 174 ALA A O 1
ATOM 1387 N N . ILE A 1 175 ? 4.050 0.314 -12.109 1.00 98.19 175 ILE A N 1
ATOM 1388 C CA . ILE A 1 175 ? 5.406 0.052 -12.602 1.00 98.19 175 ILE A CA 1
ATOM 1389 C C . ILE A 1 175 ? 5.716 -1.441 -12.538 1.00 98.19 175 ILE A C 1
ATOM 1391 O O . ILE A 1 175 ? 5.987 -2.039 -13.579 1.00 98.19 175 ILE A O 1
ATOM 1395 N N . VAL A 1 176 ? 5.626 -2.073 -11.366 1.00 97.50 176 VAL A N 1
ATOM 1396 C CA . VAL A 1 176 ? 5.994 -3.492 -11.250 1.00 97.50 176 VAL A CA 1
ATOM 1397 C C . VAL A 1 176 ? 5.102 -4.390 -12.104 1.00 97.50 176 VAL A C 1
ATOM 1399 O O . VAL A 1 176 ? 5.623 -5.270 -12.776 1.00 97.50 176 VAL A O 1
ATOM 1402 N N . ASN A 1 177 ? 3.798 -4.113 -12.204 1.00 97.81 177 ASN A N 1
ATOM 1403 C CA . ASN A 1 177 ? 2.905 -4.873 -13.083 1.00 97.81 177 ASN A CA 1
ATOM 1404 C C . ASN A 1 177 ? 3.237 -4.702 -14.567 1.00 97.81 177 ASN A C 1
ATOM 1406 O O . ASN A 1 177 ? 3.172 -5.672 -15.322 1.00 97.81 177 ASN A O 1
ATOM 1410 N N . ARG A 1 178 ? 3.626 -3.496 -15.000 1.00 97.50 178 ARG A N 1
ATOM 1411 C CA . ARG A 1 178 ? 4.056 -3.261 -16.384 1.00 97.50 178 ARG A CA 1
ATOM 1412 C C . ARG A 1 178 ? 5.279 -4.100 -16.716 1.00 97.50 178 ARG A C 1
ATOM 1414 O O . ARG A 1 178 ? 5.264 -4.833 -17.701 1.00 97.50 178 ARG A O 1
ATOM 1421 N N . TYR A 1 179 ? 6.318 -4.025 -15.890 1.00 97.56 179 TYR A N 1
ATOM 1422 C CA . TYR A 1 179 ? 7.557 -4.746 -16.166 1.00 97.56 179 TYR A CA 1
ATOM 1423 C C . TYR A 1 179 ? 7.429 -6.256 -15.925 1.00 97.56 179 TYR A C 1
ATOM 1425 O O . TYR A 1 179 ? 8.048 -7.011 -16.665 1.00 97.56 179 TYR A O 1
ATOM 1433 N N . SER A 1 180 ? 6.569 -6.722 -15.011 1.00 96.75 180 SER A N 1
ATOM 1434 C CA . SER A 1 180 ? 6.190 -8.144 -14.904 1.00 96.75 180 SER A CA 1
ATOM 1435 C C . SER A 1 180 ? 5.489 -8.648 -16.163 1.00 96.75 180 SER A C 1
ATOM 1437 O O . SER A 1 180 ? 5.859 -9.695 -16.695 1.00 96.75 180 SER A O 1
ATOM 1439 N N . SER A 1 181 ? 4.546 -7.878 -16.709 1.00 95.88 181 SER A N 1
ATOM 1440 C CA . SER A 1 181 ? 3.847 -8.247 -17.944 1.00 95.88 181 SER A CA 1
ATOM 1441 C C . SER A 1 181 ? 4.798 -8.307 -19.144 1.00 95.88 181 SER A C 1
ATOM 1443 O O . SER A 1 181 ? 4.746 -9.239 -19.948 1.00 95.88 181 SER A O 1
ATOM 1445 N N . LEU A 1 182 ? 5.729 -7.357 -19.248 1.00 96.75 182 LEU A N 1
ATOM 1446 C CA . LEU A 1 182 ? 6.744 -7.362 -20.303 1.00 96.75 182 LEU A CA 1
ATOM 1447 C C . LEU A 1 182 ? 7.763 -8.500 -20.125 1.00 96.75 182 LEU A C 1
ATOM 1449 O O . LEU A 1 182 ? 8.150 -9.137 -21.099 1.00 96.75 182 LEU A O 1
ATOM 1453 N N . PHE A 1 183 ? 8.193 -8.782 -18.894 1.00 95.94 183 PHE A N 1
ATOM 1454 C CA . PHE A 1 183 ? 9.303 -9.702 -18.644 1.00 95.94 183 PHE A CA 1
ATOM 1455 C C . PHE A 1 183 ? 8.890 -11.179 -18.617 1.00 95.94 183 PHE A C 1
ATOM 1457 O O . PHE A 1 183 ? 9.622 -12.025 -19.143 1.00 95.94 183 PHE A O 1
ATOM 1464 N N . VAL A 1 184 ? 7.743 -11.476 -17.994 1.00 94.12 184 VAL A N 1
ATOM 1465 C CA . VAL A 1 184 ? 7.248 -12.838 -17.708 1.00 94.12 184 VAL A CA 1
ATOM 1466 C C . VAL A 1 184 ? 5.752 -13.030 -17.994 1.00 94.12 184 VAL A C 1
ATOM 1468 O O . VAL A 1 184 ? 5.207 -14.084 -17.684 1.00 94.12 184 VAL A O 1
ATOM 1471 N N . ALA A 1 185 ? 5.083 -12.043 -18.603 1.00 93.62 185 ALA A N 1
ATOM 1472 C CA . ALA A 1 185 ? 3.651 -12.081 -18.918 1.00 93.62 185 ALA A CA 1
ATOM 1473 C C . ALA A 1 185 ? 2.736 -12.325 -17.703 1.00 93.62 185 ALA A C 1
ATOM 1475 O O . ALA A 1 185 ? 1.701 -12.980 -17.815 1.00 93.62 185 ALA A O 1
ATOM 1476 N N . THR A 1 186 ? 3.094 -11.761 -16.546 1.00 92.81 186 THR A N 1
ATOM 1477 C CA . THR A 1 186 ? 2.270 -11.819 -15.331 1.00 92.81 186 THR A CA 1
ATOM 1478 C C . THR A 1 186 ? 1.810 -10.437 -14.881 1.00 92.81 186 THR A C 1
ATOM 1480 O O . THR A 1 186 ? 2.492 -9.432 -15.076 1.00 92.81 186 THR A O 1
ATOM 1483 N N . SER A 1 187 ? 0.658 -10.401 -14.216 1.00 93.00 187 SER A N 1
ATOM 1484 C CA . SER A 1 187 ? 0.154 -9.243 -13.480 1.00 93.00 187 SER A CA 1
ATOM 1485 C C . SER A 1 187 ? -0.253 -9.674 -12.078 1.00 93.00 187 SER A C 1
ATOM 1487 O O . SER A 1 187 ? -0.810 -10.756 -11.899 1.00 93.00 187 SER A O 1
ATOM 1489 N N . HIS A 1 188 ? -0.011 -8.817 -11.099 1.00 93.69 188 HIS A N 1
ATOM 1490 C CA . HIS A 1 188 ? -0.225 -9.094 -9.690 1.00 93.69 188 HIS A CA 1
ATOM 1491 C C . HIS A 1 188 ? -1.435 -8.314 -9.184 1.00 93.69 188 HIS A C 1
ATOM 1493 O O . HIS A 1 188 ? -1.526 -7.092 -9.346 1.00 93.69 188 HIS A O 1
ATOM 1499 N N . SER A 1 189 ? -2.374 -9.051 -8.590 1.00 92.75 189 SER A N 1
ATOM 1500 C CA . SER A 1 189 ? -3.532 -8.480 -7.909 1.00 92.75 189 SER A CA 1
ATOM 1501 C C . SER A 1 189 ? -3.102 -7.849 -6.591 1.00 92.75 189 SER A C 1
ATOM 1503 O O . SER A 1 189 ? -2.250 -8.382 -5.887 1.00 92.75 189 SER A O 1
ATOM 1505 N N . THR A 1 190 ? -3.739 -6.738 -6.243 1.00 92.44 190 THR A N 1
ATOM 1506 C CA . THR A 1 190 ? -3.616 -6.084 -4.934 1.00 92.44 190 THR A CA 1
ATOM 1507 C C . THR A 1 190 ? -4.855 -6.290 -4.060 1.00 92.44 190 THR A C 1
ATOM 1509 O O . THR A 1 190 ? -4.977 -5.709 -2.981 1.00 92.44 190 THR A O 1
ATOM 1512 N N . GLY A 1 191 ? -5.801 -7.104 -4.537 1.00 87.44 191 GLY A N 1
ATOM 1513 C CA . GLY A 1 191 ? -6.946 -7.551 -3.759 1.00 87.44 191 GLY A CA 1
ATOM 1514 C C . GLY A 1 191 ? -6.545 -8.656 -2.787 1.00 87.44 191 GLY A C 1
ATOM 1515 O O . GLY A 1 191 ? -5.788 -9.557 -3.142 1.00 87.44 191 GLY A O 1
ATOM 1516 N N . ILE A 1 192 ? -7.093 -8.597 -1.578 1.00 84.56 192 ILE A N 1
ATOM 1517 C CA . ILE A 1 192 ? -6.959 -9.641 -0.565 1.00 84.56 192 ILE A CA 1
ATOM 1518 C C . ILE A 1 192 ? -8.197 -10.551 -0.590 1.00 84.56 192 ILE A C 1
ATOM 1520 O O . ILE A 1 192 ? -9.329 -10.077 -0.717 1.00 84.56 192 ILE A O 1
ATOM 1524 N N . VAL A 1 193 ? -7.983 -11.863 -0.487 1.00 85.06 193 VAL A N 1
ATOM 1525 C CA . VAL A 1 193 ? -9.064 -12.830 -0.234 1.00 85.06 193 VAL A CA 1
ATOM 1526 C C . VAL A 1 193 ? -9.520 -12.657 1.214 1.00 85.06 193 VAL A C 1
ATOM 1528 O O . VAL A 1 193 ? -8.674 -12.600 2.099 1.00 85.06 193 VAL A O 1
ATOM 1531 N N . GLY A 1 194 ? -10.829 -12.551 1.456 1.00 87.56 194 GLY A N 1
ATOM 1532 C CA . GLY A 1 194 ? -11.347 -12.237 2.796 1.00 87.56 194 GLY A CA 1
ATOM 1533 C C . GLY A 1 194 ? -11.229 -10.753 3.159 1.00 87.56 194 GLY A C 1
ATOM 1534 O O . GLY A 1 194 ? -11.048 -10.393 4.318 1.00 87.56 194 GLY A O 1
ATOM 1535 N N . ARG A 1 195 ? -11.298 -9.855 2.164 1.00 90.62 195 ARG A N 1
ATOM 1536 C CA . ARG A 1 195 ? -11.188 -8.394 2.353 1.00 90.62 195 ARG A CA 1
ATOM 1537 C C . ARG A 1 195 ? -12.112 -7.840 3.436 1.00 90.62 195 ARG A C 1
ATOM 1539 O O . ARG A 1 195 ? -11.751 -6.889 4.120 1.00 90.62 195 ARG A O 1
ATOM 1546 N N . ASP A 1 196 ? -13.291 -8.419 3.586 1.00 93.31 196 ASP A N 1
ATOM 1547 C CA . ASP A 1 196 ? -14.294 -8.018 4.560 1.00 93.31 196 ASP A CA 1
ATOM 1548 C C . ASP A 1 196 ? -14.336 -8.911 5.808 1.00 93.31 196 ASP A C 1
ATOM 1550 O O . ASP A 1 196 ? -15.223 -8.728 6.642 1.00 93.31 196 ASP A O 1
ATOM 1554 N N . ASP A 1 197 ? -13.362 -9.807 6.006 1.00 94.06 197 ASP A N 1
ATOM 1555 C CA . ASP A 1 197 ? -13.331 -10.729 7.149 1.00 94.06 197 ASP A CA 1
ATOM 1556 C C . ASP A 1 197 ? -13.308 -9.991 8.492 1.00 94.06 197 ASP A C 1
ATOM 1558 O O . ASP A 1 197 ? -13.911 -10.437 9.469 1.00 94.06 197 ASP A O 1
ATOM 1562 N N . TYR A 1 198 ? -12.698 -8.804 8.543 1.00 93.69 198 TYR A N 1
ATOM 1563 C CA . TYR A 1 198 ? -12.711 -7.957 9.738 1.00 93.69 198 TYR A CA 1
ATOM 1564 C C . TYR A 1 198 ? -14.138 -7.600 10.193 1.00 93.69 198 TYR A C 1
ATOM 1566 O O . TYR A 1 198 ? -14.371 -7.389 11.384 1.00 93.69 198 TYR A O 1
ATOM 1574 N N . LYS A 1 199 ? -15.120 -7.575 9.278 1.00 96.00 199 LYS A N 1
ATOM 1575 C CA . LYS A 1 199 ? -16.523 -7.308 9.618 1.00 96.00 199 LYS A CA 1
ATOM 1576 C C . LYS A 1 199 ? -17.128 -8.419 10.465 1.00 96.00 199 LYS A C 1
ATOM 1578 O O . LYS A 1 199 ? -18.037 -8.133 11.236 1.00 96.00 199 LYS A O 1
ATOM 1583 N N . TRP A 1 200 ? -16.641 -9.657 10.374 1.00 96.69 200 TRP A N 1
ATOM 1584 C CA . TRP A 1 200 ? -17.091 -10.729 11.265 1.00 96.69 200 TRP A CA 1
ATOM 1585 C C . TRP A 1 200 ? -16.738 -10.440 12.721 1.00 96.69 200 TRP A C 1
ATOM 1587 O O . TRP A 1 200 ? -17.573 -10.648 13.597 1.00 96.69 200 TRP A O 1
ATOM 1597 N N . LEU A 1 201 ? -15.547 -9.887 12.977 1.00 94.50 201 LEU A N 1
ATOM 1598 C CA . LEU A 1 201 ? -15.136 -9.482 14.324 1.00 94.50 201 LEU A CA 1
ATOM 1599 C C . LEU A 1 201 ? -16.038 -8.369 14.867 1.00 94.50 201 LEU A C 1
ATOM 1601 O O . LEU A 1 201 ? -16.472 -8.425 16.015 1.00 94.50 201 LEU A O 1
ATOM 1605 N N . LEU A 1 202 ? -16.354 -7.381 14.027 1.00 96.94 202 LEU A N 1
ATOM 1606 C CA . LEU A 1 202 ? -17.214 -6.262 14.410 1.00 96.94 202 LEU A CA 1
ATOM 1607 C C . LEU A 1 202 ? -18.660 -6.713 14.661 1.00 96.94 202 LEU A C 1
ATOM 1609 O O . LEU A 1 202 ? -19.259 -6.331 15.662 1.00 96.94 202 LEU A O 1
ATOM 1613 N N . LYS A 1 203 ? -19.207 -7.585 13.809 1.00 97.62 203 LYS A N 1
ATOM 1614 C CA . LYS A 1 203 ? -20.541 -8.173 14.008 1.00 97.62 203 LYS A CA 1
ATOM 1615 C C . LYS A 1 203 ? -20.619 -8.993 15.293 1.00 97.62 203 LYS A C 1
ATOM 1617 O O . LYS A 1 203 ? -21.553 -8.812 16.063 1.00 97.62 203 LYS A O 1
ATOM 1622 N N . ALA A 1 204 ? -19.617 -9.825 15.566 1.00 97.12 204 ALA A N 1
ATOM 1623 C CA . ALA A 1 204 ? -19.571 -10.601 16.801 1.00 97.12 204 ALA A CA 1
ATOM 1624 C C . ALA A 1 204 ? -19.504 -9.699 18.048 1.00 97.12 204 ALA A C 1
ATOM 1626 O O . ALA A 1 204 ? -20.159 -9.973 19.055 1.00 97.12 204 ALA A O 1
ATOM 1627 N N . ALA A 1 205 ? -18.746 -8.598 17.985 1.00 96.31 205 ALA A N 1
ATOM 1628 C CA . ALA A 1 205 ? -18.707 -7.611 19.061 1.00 96.31 205 ALA A CA 1
ATOM 1629 C C . ALA A 1 205 ? -20.078 -6.952 19.281 1.00 96.31 205 ALA A C 1
ATOM 1631 O O . ALA A 1 205 ? -20.519 -6.855 20.425 1.00 96.31 205 ALA A O 1
ATOM 1632 N N . ARG A 1 206 ? -20.771 -6.567 18.200 1.00 97.81 206 ARG A N 1
ATOM 1633 C CA . ARG A 1 206 ? -22.137 -6.024 18.248 1.00 97.81 206 ARG A CA 1
ATOM 1634 C C . ARG A 1 206 ? -23.111 -6.988 18.915 1.00 97.81 206 ARG A C 1
ATOM 1636 O O . ARG A 1 206 ? -23.750 -6.626 19.893 1.00 97.81 206 ARG A O 1
ATOM 1643 N N . GLU A 1 207 ? -23.164 -8.231 18.445 1.00 97.44 207 GLU A N 1
ATOM 1644 C CA . GLU A 1 207 ? -24.067 -9.254 18.990 1.00 97.44 207 GLU A CA 1
ATOM 1645 C C . GLU A 1 207 ? -23.827 -9.497 20.489 1.00 97.44 207 GLU A C 1
ATOM 1647 O O . GLU A 1 207 ? -24.771 -9.665 21.264 1.00 97.44 207 GLU A O 1
ATOM 1652 N N . SER A 1 208 ? -22.562 -9.478 20.917 1.00 96.44 208 SER A N 1
ATOM 1653 C CA . SER A 1 208 ? -22.189 -9.596 22.329 1.00 96.44 208 SER A CA 1
ATOM 1654 C C . SER A 1 208 ? -22.680 -8.407 23.165 1.00 96.44 208 SER A C 1
ATOM 1656 O O . SER A 1 208 ? -23.210 -8.598 24.265 1.00 96.44 208 SER A O 1
ATOM 1658 N N . LEU A 1 209 ? -22.544 -7.183 22.644 1.00 94.81 209 LEU A N 1
ATOM 1659 C CA . LEU A 1 209 ? -23.027 -5.967 23.300 1.00 94.81 209 LEU A CA 1
ATOM 1660 C C . LEU A 1 209 ? -24.549 -5.955 23.415 1.00 94.81 209 LEU A C 1
ATOM 1662 O O . LEU A 1 209 ? -25.066 -5.756 24.513 1.00 94.81 209 LEU A O 1
ATOM 1666 N N . ASP A 1 210 ? -25.251 -6.263 22.328 1.00 96.75 210 ASP A N 1
ATOM 1667 C CA . ASP A 1 210 ? -26.713 -6.325 22.297 1.00 96.75 210 ASP A CA 1
ATOM 1668 C C . ASP A 1 210 ? -27.238 -7.338 23.331 1.00 96.75 210 ASP A C 1
ATOM 1670 O O . ASP A 1 210 ? -28.179 -7.069 24.086 1.00 96.75 210 ASP A O 1
ATOM 1674 N N . ALA A 1 211 ? -26.596 -8.508 23.428 1.00 96.25 211 ALA A N 1
ATOM 1675 C CA . ALA A 1 211 ? -26.946 -9.528 24.413 1.00 96.25 211 ALA A CA 1
ATOM 1676 C C . ALA A 1 211 ? -26.686 -9.067 25.859 1.00 96.25 211 ALA A C 1
ATOM 1678 O O . ALA A 1 211 ? -27.476 -9.363 26.767 1.00 96.25 211 ALA A O 1
ATOM 1679 N N . TYR A 1 212 ? -25.590 -8.342 26.090 1.00 93.75 212 TYR A N 1
ATOM 1680 C CA . TYR A 1 212 ? -25.258 -7.776 27.394 1.00 93.75 212 TYR A CA 1
ATOM 1681 C C . TYR A 1 212 ? -26.265 -6.698 27.820 1.00 93.75 212 TYR A C 1
ATOM 1683 O O . TYR A 1 212 ? -26.783 -6.749 28.940 1.00 93.75 212 TYR A O 1
ATOM 1691 N N . GLU A 1 213 ? -26.617 -5.783 26.918 1.00 94.25 213 GLU A N 1
ATOM 1692 C CA . GLU A 1 213 ? -27.624 -4.745 27.149 1.00 94.25 213 GLU A CA 1
ATOM 1693 C C . GLU A 1 213 ? -29.001 -5.349 27.442 1.00 94.25 213 GLU A C 1
ATOM 1695 O O . GLU A 1 213 ? -29.644 -4.989 28.432 1.00 94.25 213 GLU A O 1
ATOM 1700 N N . ALA A 1 214 ? -29.425 -6.349 26.663 1.00 95.75 214 ALA A N 1
ATOM 1701 C CA . ALA A 1 214 ? -30.681 -7.058 26.897 1.00 95.75 214 ALA A CA 1
ATOM 1702 C C . ALA A 1 214 ? -30.721 -7.723 28.286 1.00 95.75 214 ALA A C 1
ATOM 1704 O O . ALA A 1 214 ? -31.753 -7.705 28.973 1.00 95.75 214 ALA A O 1
ATOM 1705 N N . ARG A 1 215 ? -29.594 -8.290 28.739 1.00 95.56 215 ARG A N 1
ATOM 1706 C CA . ARG A 1 215 ? -29.473 -8.882 30.077 1.00 95.56 215 ARG A CA 1
ATOM 1707 C C . ARG A 1 215 ? -29.582 -7.825 31.174 1.00 95.56 215 ARG A C 1
ATOM 1709 O O . ARG A 1 215 ? -30.329 -8.050 32.129 1.00 95.56 215 ARG A O 1
ATOM 1716 N N . ILE A 1 216 ? -28.882 -6.697 31.044 1.00 94.06 216 ILE A N 1
ATOM 1717 C CA . ILE A 1 216 ? -28.971 -5.589 32.006 1.00 94.06 216 ILE A CA 1
ATOM 1718 C C . ILE A 1 216 ? -30.400 -5.057 32.067 1.00 94.06 216 ILE A C 1
ATOM 1720 O O . ILE A 1 216 ? -30.960 -4.934 33.155 1.00 94.06 216 ILE A O 1
ATOM 1724 N N . GLN A 1 217 ? -31.033 -4.807 30.920 1.00 94.44 217 GLN A N 1
ATOM 1725 C CA . GLN A 1 217 ? -32.393 -4.277 30.880 1.00 94.44 217 GLN A CA 1
ATOM 1726 C C . GLN A 1 217 ? -33.388 -5.224 31.558 1.00 94.44 217 GLN A C 1
ATOM 1728 O O . GLN A 1 217 ? -34.282 -4.789 32.287 1.00 94.44 217 GLN A O 1
ATOM 1733 N N . LYS A 1 218 ? -33.218 -6.539 31.377 1.00 94.12 218 LYS A N 1
ATOM 1734 C CA . LYS A 1 218 ? -34.021 -7.543 32.080 1.00 94.12 218 LYS A CA 1
ATOM 1735 C C . LYS A 1 218 ? -33.825 -7.469 33.597 1.00 94.12 218 LYS A C 1
ATOM 1737 O O . LYS A 1 218 ? -34.814 -7.555 34.323 1.00 94.12 218 LYS A O 1
ATOM 1742 N N . GLN A 1 219 ? -32.591 -7.290 34.069 1.00 90.06 219 GLN A N 1
ATOM 1743 C CA . GLN A 1 219 ? -32.289 -7.140 35.496 1.00 90.06 219 GLN A CA 1
ATOM 1744 C C . GLN A 1 219 ? -32.887 -5.851 36.071 1.00 90.06 219 GLN A C 1
ATOM 1746 O O . GLN A 1 219 ? -33.549 -5.907 37.104 1.00 90.06 219 GLN A O 1
ATOM 1751 N N . ILE A 1 220 ? -32.746 -4.720 35.371 1.00 91.25 220 ILE A N 1
ATOM 1752 C CA . ILE A 1 220 ? -33.366 -3.443 35.754 1.00 91.25 220 ILE A CA 1
ATOM 1753 C C . ILE A 1 220 ? -34.883 -3.614 35.872 1.00 91.25 220 ILE A C 1
ATOM 1755 O O . ILE A 1 220 ? -35.456 -3.314 36.915 1.00 91.25 220 ILE A O 1
ATOM 1759 N N . ASN A 1 221 ? -35.531 -4.192 34.857 1.00 91.38 221 ASN A N 1
ATOM 1760 C CA . ASN A 1 221 ? -36.978 -4.411 34.859 1.00 91.38 221 ASN A CA 1
ATOM 1761 C C . ASN A 1 221 ? -37.441 -5.314 36.016 1.00 91.38 221 ASN A C 1
ATOM 1763 O O . ASN A 1 221 ? -38.518 -5.098 36.573 1.00 91.38 221 ASN A O 1
ATOM 1767 N N . GLN A 1 222 ? -36.658 -6.336 36.377 1.00 90.50 222 GLN A N 1
ATOM 1768 C CA . GLN A 1 222 ? -36.954 -7.210 37.517 1.00 90.50 222 GLN A CA 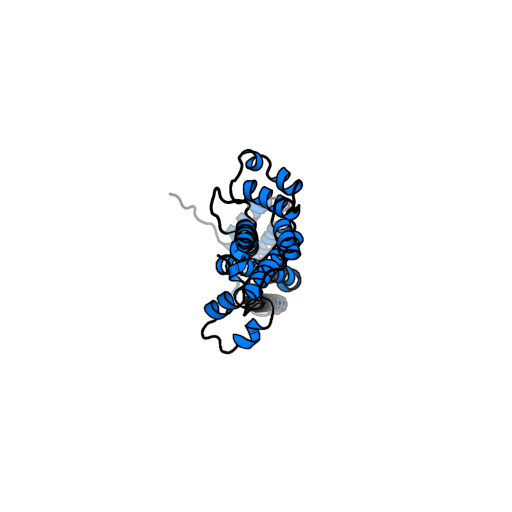1
ATOM 1769 C C . GLN A 1 222 ? -36.850 -6.461 38.849 1.00 90.50 222 GLN A C 1
ATOM 1771 O O . GLN A 1 222 ? -37.763 -6.572 39.666 1.00 90.50 222 GLN A O 1
ATOM 1776 N N . VAL A 1 223 ? -35.792 -5.669 39.043 1.00 88.50 223 VAL A N 1
ATOM 1777 C CA . VAL A 1 223 ? -35.611 -4.846 40.248 1.00 88.50 223 VAL A CA 1
ATOM 1778 C C . VAL A 1 223 ? -36.724 -3.806 40.358 1.00 88.50 223 VAL A C 1
ATOM 1780 O O . VAL A 1 223 ? -37.368 -3.721 41.399 1.00 88.50 223 VAL A O 1
ATOM 1783 N N . SER A 1 224 ? -37.042 -3.086 39.279 1.00 86.75 224 SER A N 1
ATOM 1784 C CA . SER A 1 224 ? -38.131 -2.104 39.272 1.00 86.75 224 SER A CA 1
ATOM 1785 C C . SER A 1 224 ? -39.485 -2.736 39.601 1.00 86.75 224 SER A C 1
ATOM 1787 O O . SER A 1 224 ? -40.243 -2.179 40.392 1.00 86.75 224 SER A O 1
ATOM 1789 N N . ARG A 1 225 ? -39.791 -3.922 39.049 1.00 81.12 225 ARG A N 1
ATOM 1790 C CA . ARG A 1 225 ? -41.021 -4.665 39.379 1.00 81.12 225 ARG A CA 1
ATOM 1791 C C . ARG A 1 225 ? -41.052 -5.117 40.836 1.00 81.12 225 ARG A C 1
ATOM 1793 O O . ARG A 1 225 ? -42.095 -4.990 41.471 1.00 81.12 225 ARG A O 1
ATOM 1800 N N . ALA A 1 226 ? -39.939 -5.612 41.374 1.00 77.19 226 ALA A N 1
ATOM 1801 C CA . ALA A 1 226 ? -39.842 -5.985 42.782 1.00 77.19 226 ALA A CA 1
ATOM 1802 C C . ALA A 1 226 ? -40.056 -4.769 43.702 1.00 77.19 226 ALA A C 1
ATOM 1804 O O . ALA A 1 226 ? -40.839 -4.855 44.645 1.00 77.19 226 ALA A O 1
ATOM 1805 N N . SER A 1 227 ? -39.456 -3.616 43.386 1.00 72.44 227 SER A N 1
ATOM 1806 C CA . SER A 1 227 ? -39.659 -2.360 44.124 1.00 72.44 227 SER A CA 1
ATOM 1807 C C . SER A 1 227 ? -41.104 -1.854 44.060 1.00 72.44 227 SER A C 1
ATOM 1809 O O . SER A 1 227 ? -41.656 -1.474 45.088 1.00 72.44 227 SER A O 1
ATOM 1811 N N . LEU A 1 228 ? -41.747 -1.901 42.888 1.00 71.19 228 LEU A N 1
ATOM 1812 C CA . LEU A 1 228 ? -43.168 -1.554 42.730 1.00 71.19 228 LEU A CA 1
ATOM 1813 C C . LEU A 1 228 ? -44.083 -2.502 43.519 1.00 71.19 228 LEU A C 1
ATOM 1815 O O . LEU A 1 228 ? -45.029 -2.052 44.156 1.00 71.19 228 LEU A O 1
ATOM 1819 N N . THR A 1 229 ? -43.778 -3.803 43.527 1.00 71.38 229 THR A N 1
ATOM 1820 C CA . THR A 1 229 ? -44.542 -4.806 44.289 1.00 71.38 229 THR A CA 1
ATOM 1821 C C . THR A 1 229 ? -44.402 -4.581 45.797 1.00 71.38 229 THR A C 1
ATOM 1823 O O . THR A 1 229 ? -45.387 -4.671 46.521 1.00 71.38 229 THR A O 1
ATOM 1826 N N . LEU A 1 230 ? -43.205 -4.217 46.274 1.00 61.69 230 LEU A N 1
ATOM 1827 C CA . LEU A 1 230 ? -42.974 -3.841 47.673 1.00 61.69 230 LEU A CA 1
ATOM 1828 C C . LEU A 1 230 ? -43.718 -2.555 48.071 1.00 61.69 230 LEU A C 1
ATOM 1830 O O . LEU A 1 230 ? -44.187 -2.459 49.199 1.00 61.69 230 LEU A O 1
ATOM 1834 N N . GLN A 1 231 ? -43.860 -1.587 47.159 1.00 58.97 231 GLN A N 1
ATOM 1835 C CA . GLN A 1 231 ? -44.620 -0.352 47.405 1.00 58.97 231 GLN A CA 1
ATOM 1836 C C . GLN A 1 231 ? -46.145 -0.547 47.363 1.00 58.97 231 GLN A C 1
ATOM 1838 O O . GLN A 1 231 ? -46.868 0.219 47.992 1.00 58.97 231 GLN A O 1
ATOM 1843 N N . GLN A 1 232 ? -46.639 -1.543 46.618 1.00 57.31 232 GLN A N 1
ATOM 1844 C CA . GLN A 1 232 ? -48.073 -1.813 46.436 1.00 57.31 232 GLN A CA 1
ATOM 1845 C C . GLN A 1 232 ? -48.615 -2.940 47.327 1.00 57.31 232 GLN A C 1
ATOM 1847 O O . GLN A 1 232 ? -49.822 -3.187 47.329 1.00 57.31 232 GLN A O 1
ATOM 1852 N N . ALA A 1 233 ? -47.758 -3.630 48.085 1.00 43.28 233 ALA A N 1
ATOM 1853 C CA . ALA A 1 233 ? -48.203 -4.624 49.051 1.00 43.28 233 ALA A CA 1
ATOM 1854 C C . ALA A 1 233 ? -49.078 -3.944 50.126 1.00 43.28 233 ALA A C 1
ATOM 1856 O O . ALA A 1 233 ? -48.634 -2.970 50.742 1.00 43.28 233 ALA A O 1
ATOM 1857 N N . PRO A 1 234 ? -50.312 -4.422 50.380 1.00 44.97 234 PRO A N 1
ATOM 1858 C CA . PRO A 1 234 ? -51.116 -3.882 51.464 1.00 44.97 234 PRO A CA 1
ATOM 1859 C C . PRO A 1 234 ? -50.372 -4.120 52.778 1.00 44.97 234 PRO A C 1
ATOM 1861 O O . PRO A 1 234 ? -49.901 -5.228 53.042 1.00 44.97 234 PRO A O 1
ATOM 1864 N N . VAL A 1 235 ? -50.280 -3.087 53.618 1.00 50.34 235 VAL A N 1
ATOM 1865 C CA . VAL A 1 235 ? -49.834 -3.212 55.012 1.00 50.34 235 VAL A CA 1
ATOM 1866 C C . VAL A 1 235 ? -50.913 -3.990 55.772 1.00 50.34 235 VAL A C 1
ATOM 1868 O O . VAL A 1 235 ? -51.735 -3.423 56.482 1.00 50.34 235 VAL A O 1
ATOM 1871 N N . ALA A 1 236 ? -50.978 -5.298 55.555 1.00 38.75 236 ALA A N 1
ATOM 1872 C CA . ALA A 1 236 ? -51.963 -6.175 56.156 1.00 38.75 236 ALA A CA 1
ATOM 1873 C C . ALA A 1 236 ? -51.314 -7.524 56.473 1.00 38.75 236 ALA A C 1
ATOM 1875 O O . ALA A 1 236 ? -51.148 -8.373 55.603 1.00 38.75 236 ALA A O 1
ATOM 1876 N N . GLY A 1 237 ? -50.993 -7.710 57.756 1.00 40.41 237 GLY A N 1
ATOM 1877 C CA . GLY A 1 237 ? -51.045 -9.038 58.362 1.00 40.41 237 GLY A CA 1
ATOM 1878 C C . GLY A 1 237 ? -49.731 -9.741 58.690 1.00 40.41 237 GLY A C 1
ATOM 1879 O O . GLY A 1 237 ? -49.624 -10.925 58.419 1.00 40.41 237 GLY A O 1
ATOM 1880 N N . TYR A 1 238 ? -48.796 -9.078 59.374 1.00 34.56 238 TYR A N 1
ATOM 1881 C CA . TYR A 1 238 ? -48.001 -9.755 60.413 1.00 34.56 238 TYR A CA 1
ATOM 1882 C C . TYR A 1 238 ? -48.000 -8.898 61.684 1.00 34.56 238 TYR A C 1
ATOM 1884 O O . TYR A 1 238 ? -47.007 -8.302 62.090 1.00 34.56 238 TYR A O 1
ATOM 1892 N N . MET A 1 239 ? -49.183 -8.799 62.291 1.00 40.16 239 MET A N 1
ATOM 1893 C CA . MET A 1 239 ? -49.324 -8.550 63.723 1.00 40.16 239 MET A CA 1
ATOM 1894 C C . MET A 1 239 ? -49.453 -9.912 64.395 1.00 40.16 239 MET A C 1
ATOM 1896 O O . MET A 1 239 ? -50.558 -10.360 64.654 1.00 40.16 239 MET A O 1
ATOM 1900 N N . GLU A 1 240 ? -48.321 -10.558 64.650 1.00 42.66 240 GLU A N 1
ATOM 1901 C CA . GLU A 1 240 ? -48.163 -11.453 65.797 1.00 42.66 240 GLU A CA 1
ATOM 1902 C C . GLU A 1 240 ? -46.658 -11.606 66.064 1.00 42.66 240 GLU A C 1
ATOM 1904 O O . GLU A 1 240 ? -45.957 -12.352 65.388 1.00 42.66 240 GLU A O 1
ATOM 1909 N N . GLY A 1 241 ? -46.141 -10.798 67.002 1.00 42.66 241 GLY A N 1
ATOM 1910 C CA . GLY A 1 241 ? -44.815 -11.007 67.605 1.00 42.66 241 GLY A CA 1
ATOM 1911 C C . GLY A 1 241 ? -43.841 -9.821 67.671 1.00 42.66 241 GLY A C 1
ATOM 1912 O O . GLY A 1 241 ? -42.800 -9.951 68.307 1.00 42.66 241 GLY A O 1
ATOM 1913 N N . GLY A 1 242 ? -44.128 -8.661 67.072 1.00 41.66 242 GLY A N 1
ATOM 1914 C CA . GLY A 1 242 ? -43.226 -7.498 67.124 1.00 41.66 242 GLY A CA 1
ATOM 1915 C C . GLY A 1 242 ? -43.542 -6.547 68.282 1.00 41.66 242 GLY A C 1
ATOM 1916 O O . GLY A 1 242 ? -44.456 -5.734 68.165 1.00 41.66 242 GLY A O 1
ATOM 1917 N N . SER A 1 243 ? -42.785 -6.629 69.381 1.00 55.06 243 SER A N 1
ATOM 1918 C CA . SER A 1 243 ? -42.801 -5.658 70.493 1.00 55.06 243 SER A CA 1
ATOM 1919 C C . SER A 1 243 ? -42.755 -4.208 69.976 1.00 55.06 243 SER A C 1
ATOM 1921 O O . SER A 1 243 ? -42.046 -3.930 69.004 1.00 55.06 243 SER A O 1
ATOM 1923 N N . ALA A 1 244 ? -43.482 -3.283 70.621 1.00 52.59 244 ALA A N 1
ATOM 1924 C CA . ALA A 1 244 ? -43.558 -1.852 70.279 1.00 52.59 244 ALA A CA 1
ATOM 1925 C C . ALA A 1 244 ? -42.180 -1.179 70.087 1.00 52.59 244 ALA A C 1
ATOM 1927 O O . ALA A 1 244 ? -42.053 -0.230 69.314 1.00 52.59 244 ALA A O 1
ATOM 1928 N N . ASP A 1 245 ? -41.147 -1.741 70.713 1.00 51.75 245 ASP A N 1
ATOM 1929 C CA . ASP A 1 245 ? -39.741 -1.354 70.576 1.00 51.75 245 ASP A CA 1
ATOM 1930 C C . ASP A 1 245 ? -39.206 -1.471 69.137 1.00 51.75 245 ASP A C 1
ATOM 1932 O O . ASP A 1 245 ? -38.456 -0.621 68.662 1.00 51.75 245 ASP A O 1
ATOM 1936 N N . SER A 1 246 ? -39.627 -2.502 68.398 1.00 54.25 246 SER A N 1
ATOM 1937 C CA . SER A 1 246 ? -39.159 -2.757 67.026 1.00 54.25 246 SER A CA 1
ATOM 1938 C C . SER A 1 246 ? -39.703 -1.745 66.013 1.00 54.25 246 SER A C 1
ATOM 1940 O O . SER A 1 246 ? -38.999 -1.347 65.086 1.00 54.25 246 SER A O 1
ATOM 1942 N N . LYS A 1 247 ? -40.940 -1.270 66.213 1.00 57.84 247 LYS A N 1
ATOM 1943 C CA . LYS A 1 247 ? -41.559 -0.253 65.352 1.00 57.84 247 LYS A CA 1
ATOM 1944 C C . LYS A 1 247 ? -40.942 1.125 65.574 1.00 57.84 247 LYS A C 1
ATOM 1946 O O . LYS A 1 247 ? -40.659 1.813 64.598 1.00 57.84 247 LYS A O 1
ATOM 1951 N N . MET A 1 248 ? -40.689 1.503 66.831 1.00 59.97 248 MET A N 1
ATOM 1952 C CA . MET A 1 248 ? -40.012 2.769 67.134 1.00 59.97 248 MET A CA 1
ATOM 1953 C C . MET A 1 248 ? -38.579 2.794 66.601 1.00 59.97 248 MET A C 1
ATOM 1955 O O . MET A 1 248 ? -38.158 3.807 66.046 1.00 59.97 248 MET A O 1
ATOM 1959 N N . ARG A 1 249 ? -37.854 1.672 66.691 1.00 64.38 249 ARG A N 1
ATOM 1960 C CA . ARG A 1 249 ? -36.485 1.573 66.177 1.00 64.38 249 ARG A CA 1
ATOM 1961 C C . ARG A 1 249 ? -36.412 1.737 64.656 1.00 64.38 249 ARG A C 1
ATOM 1963 O O . ARG A 1 249 ? -35.626 2.546 64.179 1.00 64.38 249 ARG A O 1
ATOM 1970 N N . ASN A 1 250 ? -37.295 1.074 63.908 1.00 63.84 250 ASN A N 1
ATOM 1971 C CA . ASN A 1 250 ? -37.341 1.207 62.447 1.00 63.84 250 ASN A CA 1
ATOM 1972 C C . ASN A 1 250 ? -37.710 2.633 61.992 1.00 63.84 250 ASN A C 1
ATOM 1974 O O . ASN A 1 250 ? -37.233 3.096 60.957 1.00 63.84 250 ASN A O 1
ATOM 1978 N N . GLN A 1 251 ? -38.547 3.346 62.756 1.00 71.38 251 GLN A N 1
ATOM 1979 C CA . GLN A 1 251 ? -38.913 4.729 62.440 1.00 71.38 251 GLN A CA 1
ATOM 1980 C C . GLN A 1 251 ? -37.757 5.708 62.706 1.00 71.38 251 GLN A C 1
ATOM 1982 O O . GLN A 1 251 ? -37.494 6.579 61.878 1.00 71.38 251 GLN A O 1
ATOM 1987 N N . GLN A 1 252 ? -37.013 5.511 63.798 1.00 73.19 252 GLN A N 1
ATOM 1988 C CA . GLN A 1 252 ? -35.801 6.284 64.093 1.00 73.19 252 GLN A CA 1
ATOM 1989 C C . GLN A 1 252 ? -34.691 6.041 63.059 1.00 73.19 252 GLN A C 1
ATOM 1991 O O . GLN A 1 252 ? -34.041 6.993 62.629 1.00 73.19 252 GLN A O 1
ATOM 1996 N N . GLU A 1 253 ? -34.510 4.796 62.605 1.00 72.19 253 GLU A N 1
ATOM 1997 C CA . GLU A 1 253 ? -33.554 4.456 61.541 1.00 72.19 253 GLU A CA 1
ATOM 1998 C C . GLU A 1 253 ? -33.8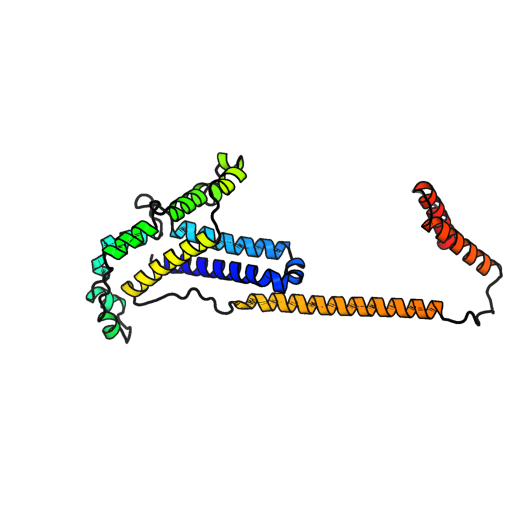88 5.174 60.225 1.00 72.19 253 GLU A C 1
ATOM 2000 O O . GLU A 1 253 ? -33.001 5.728 59.571 1.00 72.19 253 GLU A O 1
ATOM 2005 N N . PHE A 1 254 ? -35.171 5.221 59.853 1.00 72.00 254 PHE A N 1
ATOM 2006 C CA . PHE A 1 254 ? -35.618 5.877 58.624 1.00 72.00 254 PHE A CA 1
ATOM 2007 C C . PHE A 1 254 ? -35.436 7.402 58.664 1.00 72.00 254 PHE A C 1
ATOM 2009 O O . PHE A 1 254 ? -34.946 7.999 57.703 1.00 72.00 254 PHE A O 1
ATOM 2016 N N . GLU A 1 255 ? -35.783 8.045 59.781 1.00 78.88 255 GLU A N 1
ATOM 2017 C CA . GLU A 1 255 ? -35.576 9.487 59.967 1.00 78.88 255 GLU A CA 1
ATOM 2018 C C . GLU A 1 255 ? -34.088 9.856 59.930 1.00 78.88 255 GLU A C 1
ATOM 2020 O O . GLU A 1 255 ? -33.703 10.854 59.312 1.00 78.88 255 GLU A O 1
ATOM 2025 N N . LEU A 1 256 ? -33.233 9.027 60.532 1.00 77.06 256 LEU A N 1
ATOM 2026 C CA . LEU A 1 256 ? -31.791 9.241 60.548 1.00 77.06 256 LEU A CA 1
ATOM 2027 C C . LEU A 1 256 ? -31.163 9.052 59.158 1.00 77.06 256 LEU A C 1
ATOM 2029 O O . LEU A 1 256 ? -30.326 9.861 58.752 1.00 77.06 256 LEU A O 1
ATOM 2033 N N . ALA A 1 257 ? -31.610 8.054 58.390 1.00 72.69 257 ALA A N 1
ATOM 2034 C CA . ALA A 1 257 ? -31.179 7.847 57.007 1.00 72.69 257 ALA A CA 1
ATOM 2035 C C . ALA A 1 257 ? -31.578 9.020 56.094 1.00 72.69 257 ALA A C 1
ATOM 2037 O O . ALA A 1 257 ? -30.774 9.473 55.276 1.00 72.69 257 ALA A O 1
ATOM 2038 N N . ASN A 1 258 ? -32.783 9.569 56.279 1.00 70.62 258 ASN A N 1
ATOM 2039 C CA . ASN A 1 258 ? -33.221 10.760 55.550 1.00 70.62 258 ASN A CA 1
ATOM 2040 C C . ASN A 1 258 ? -32.388 11.995 55.906 1.00 70.62 258 ASN A C 1
ATOM 2042 O O . ASN A 1 258 ? -32.065 12.792 55.026 1.00 70.62 258 ASN A O 1
ATOM 2046 N N . ARG A 1 259 ? -32.003 12.163 57.173 1.00 80.81 259 ARG A N 1
ATOM 2047 C CA . ARG A 1 259 ? -31.115 13.260 57.583 1.00 80.81 259 ARG A CA 1
ATOM 2048 C C . ARG A 1 259 ? -29.706 13.093 57.019 1.00 80.81 259 ARG A C 1
ATOM 2050 O O . ARG A 1 259 ? -29.137 14.075 56.565 1.00 80.81 259 ARG A O 1
ATOM 2057 N N . PHE A 1 260 ? -29.172 11.871 56.990 1.00 77.69 260 PHE A N 1
ATOM 2058 C CA . PHE A 1 260 ? -27.878 11.580 56.365 1.00 77.69 260 PHE A CA 1
ATOM 2059 C C . PHE A 1 260 ? -27.881 11.919 54.869 1.00 77.69 260 PHE A C 1
ATOM 2061 O O . PHE A 1 260 ? -26.954 12.562 54.385 1.00 77.69 260 PHE A O 1
ATOM 2068 N N . HIS A 1 261 ? -28.938 11.535 54.144 1.00 72.38 261 HIS A N 1
ATOM 2069 C CA . HIS A 1 261 ? -29.061 11.817 52.712 1.00 72.38 261 HIS A CA 1
ATOM 2070 C C . HIS A 1 261 ? -29.146 13.320 52.398 1.00 72.38 261 HIS A C 1
ATOM 2072 O O . HIS A 1 261 ? -28.658 13.754 51.359 1.00 72.38 261 HIS A O 1
ATOM 2078 N N . ASN A 1 262 ? -29.741 14.106 53.300 1.00 79.38 262 ASN A N 1
ATOM 2079 C CA . ASN A 1 262 ? -29.974 15.542 53.123 1.00 79.38 262 ASN A CA 1
ATOM 2080 C C . ASN A 1 262 ? -28.967 16.437 53.875 1.00 79.38 262 ASN A C 1
ATOM 2082 O O . ASN A 1 262 ? -29.206 17.637 54.001 1.00 79.38 262 ASN A O 1
ATOM 2086 N N . ALA A 1 263 ? -27.872 15.878 54.401 1.00 86.81 263 ALA A N 1
ATOM 2087 C CA . ALA A 1 263 ? -26.868 16.641 55.140 1.00 86.81 263 ALA A CA 1
ATOM 2088 C C . ALA A 1 263 ? -26.196 17.688 54.235 1.00 86.81 263 ALA A C 1
ATOM 2090 O O . ALA A 1 263 ? -25.765 17.380 53.121 1.00 86.81 263 ALA A O 1
ATOM 2091 N N . ALA A 1 264 ? -26.111 18.931 54.715 1.00 72.06 264 ALA A N 1
ATOM 2092 C CA . ALA A 1 264 ? -25.616 20.059 53.923 1.00 72.06 264 ALA A CA 1
ATOM 2093 C C . ALA A 1 264 ? -24.080 20.121 53.854 1.00 72.06 264 ALA A C 1
ATOM 2095 O O . ALA A 1 264 ? -23.529 20.761 52.956 1.00 72.06 264 ALA A O 1
ATOM 2096 N N . ASP A 1 265 ? -23.390 19.446 54.777 1.00 85.69 265 ASP A N 1
ATOM 2097 C CA . ASP A 1 265 ? -21.934 19.389 54.831 1.00 85.69 265 ASP A CA 1
ATOM 2098 C C . ASP A 1 265 ? -21.397 17.985 55.167 1.00 85.69 265 ASP A C 1
ATOM 2100 O O . ASP A 1 265 ? -22.102 17.090 55.644 1.00 85.69 265 ASP A O 1
ATOM 2104 N N . GLN A 1 266 ? -20.113 17.780 54.860 1.00 70.38 266 GLN A N 1
ATOM 2105 C CA . GLN A 1 266 ? -19.450 16.480 54.984 1.00 70.38 266 GLN A CA 1
ATOM 2106 C C . GLN A 1 266 ? -19.239 16.030 56.435 1.00 70.38 266 GLN A C 1
ATOM 2108 O O . GLN A 1 266 ? -19.128 14.827 56.683 1.00 70.38 266 GLN A O 1
ATOM 2113 N N . GLU A 1 267 ? -19.161 16.957 57.388 1.00 82.31 267 GLU A N 1
ATOM 2114 C CA . GLU A 1 267 ? -18.923 16.634 58.794 1.00 82.31 267 GLU A CA 1
ATOM 2115 C C . GLU A 1 267 ? -20.218 16.133 59.448 1.00 82.31 267 GLU A C 1
ATOM 2117 O O . GLU A 1 267 ? -20.219 15.113 60.147 1.00 82.31 267 GLU A O 1
ATOM 2122 N N . GLU A 1 268 ? -21.347 16.759 59.110 1.00 81.19 268 GLU A N 1
ATOM 2123 C CA . GLU A 1 268 ? -22.682 16.297 59.469 1.00 81.19 268 GLU A CA 1
ATOM 2124 C C . GLU A 1 268 ? -23.012 14.945 58.824 1.00 81.19 268 GLU A C 1
ATOM 2126 O O . GLU A 1 268 ? -23.454 14.031 59.528 1.00 81.19 268 GLU A O 1
ATOM 2131 N N . ALA A 1 269 ? -22.729 14.771 57.526 1.00 77.69 269 ALA A N 1
ATOM 2132 C CA . ALA A 1 269 ? -22.919 13.491 56.844 1.00 77.69 269 ALA A CA 1
ATOM 2133 C C . ALA A 1 269 ? -22.121 12.379 57.540 1.00 77.69 269 ALA A C 1
ATOM 2135 O O . ALA A 1 269 ? -22.661 11.326 57.872 1.00 77.69 269 ALA A O 1
ATOM 2136 N N . ARG A 1 270 ? -20.845 12.619 57.856 1.00 78.06 270 ARG A N 1
ATOM 2137 C CA . ARG A 1 270 ? -20.010 11.630 58.543 1.00 78.06 270 ARG A CA 1
ATOM 2138 C C . ARG A 1 270 ? -20.568 11.254 59.920 1.00 78.06 270 ARG A C 1
ATOM 2140 O O . ARG A 1 270 ? -20.639 10.067 60.236 1.00 78.06 270 ARG A O 1
ATOM 2147 N N . ARG A 1 271 ? -21.006 12.232 60.721 1.00 86.75 271 ARG A N 1
ATOM 2148 C CA . ARG A 1 271 ? -21.595 11.980 62.047 1.00 86.75 271 ARG A CA 1
ATOM 2149 C C . ARG A 1 271 ? -22.883 11.157 61.956 1.00 86.75 271 ARG A C 1
ATOM 2151 O O . ARG A 1 271 ? -23.038 10.190 62.697 1.00 86.75 271 ARG A O 1
ATOM 2158 N N . LEU A 1 272 ? -23.784 11.526 61.046 1.00 84.12 272 LEU A N 1
ATOM 2159 C CA . LEU A 1 272 ? -25.056 10.825 60.842 1.00 84.12 272 LEU A CA 1
ATOM 2160 C C . LEU A 1 272 ? -24.840 9.411 60.281 1.00 84.12 272 LEU A C 1
ATOM 2162 O O . LEU A 1 272 ? -25.545 8.484 60.670 1.00 84.12 272 LEU A O 1
ATOM 2166 N N . GLY A 1 273 ? -23.831 9.224 59.426 1.00 74.88 273 GLY A N 1
ATOM 2167 C CA . GLY A 1 273 ? -23.427 7.915 58.913 1.00 74.88 273 GLY A CA 1
ATOM 2168 C C . GLY A 1 273 ? -22.879 6.993 60.007 1.00 74.88 273 GLY A C 1
ATOM 2169 O O . GLY A 1 273 ? -23.249 5.821 60.060 1.00 74.88 273 GLY A O 1
ATOM 2170 N N . ASP A 1 274 ? -22.059 7.521 60.921 1.00 81.19 274 ASP A N 1
ATOM 2171 C CA . ASP A 1 274 ? -21.559 6.771 62.081 1.00 81.19 274 ASP A CA 1
ATOM 2172 C C . ASP A 1 274 ? -22.694 6.380 63.046 1.00 81.19 274 ASP A C 1
ATOM 2174 O O . ASP A 1 274 ? -22.680 5.289 63.620 1.00 81.19 274 ASP A O 1
ATOM 2178 N N . GLU A 1 275 ? -23.684 7.255 63.234 1.00 81.44 275 GLU A N 1
ATOM 2179 C CA . GLU A 1 275 ? -24.855 7.006 64.082 1.00 81.44 275 GLU A CA 1
ATOM 2180 C C . GLU A 1 275 ? -25.783 5.945 63.468 1.00 81.44 275 GLU A C 1
ATOM 2182 O O . GLU A 1 275 ? -26.136 4.971 64.139 1.00 81.44 275 GLU A O 1
ATOM 2187 N N . LEU A 1 276 ? -26.070 6.055 62.166 1.00 77.44 276 LEU A N 1
ATOM 2188 C CA . LEU A 1 276 ? -26.837 5.063 61.409 1.00 77.44 276 LEU A CA 1
ATOM 2189 C C . LEU A 1 276 ? -26.123 3.705 61.401 1.00 77.44 276 LEU A C 1
ATOM 2191 O O . LEU A 1 276 ? -26.741 2.667 61.632 1.00 77.44 276 LEU A O 1
ATOM 2195 N N . GLY A 1 277 ? -24.799 3.708 61.228 1.00 69.50 277 GLY A N 1
ATOM 2196 C CA . GLY A 1 277 ? -23.977 2.506 61.284 1.00 69.50 277 GLY A CA 1
ATOM 2197 C C . GLY A 1 277 ? -24.056 1.789 62.635 1.00 69.50 277 GLY A C 1
ATOM 2198 O O . GLY A 1 277 ? -24.185 0.567 62.671 1.00 69.50 277 GLY A O 1
ATOM 2199 N N . ARG A 1 278 ? -24.041 2.520 63.759 1.00 79.44 278 ARG A N 1
ATOM 2200 C CA . ARG A 1 278 ? -24.210 1.922 65.100 1.00 79.44 278 ARG A CA 1
ATOM 2201 C C . ARG A 1 278 ? -25.615 1.372 65.320 1.00 79.44 278 ARG A C 1
ATOM 2203 O O . ARG A 1 278 ? -25.759 0.358 66.001 1.00 79.44 278 ARG A O 1
ATOM 2210 N N . MET A 1 279 ? -26.628 2.037 64.773 1.00 73.69 279 MET A N 1
ATOM 2211 C CA . MET A 1 279 ? -28.029 1.647 64.929 1.00 73.69 279 MET A CA 1
ATOM 2212 C C . MET A 1 279 ? -28.341 0.346 64.170 1.00 73.69 279 MET A C 1
ATOM 2214 O O . MET A 1 279 ? -28.947 -0.559 64.753 1.00 73.69 279 MET A O 1
ATOM 2218 N N . VAL A 1 280 ? -27.816 0.223 62.940 1.00 67.81 280 VAL A N 1
ATOM 2219 C CA . VAL A 1 280 ? -28.012 -0.920 62.029 1.00 67.81 280 VAL A CA 1
ATOM 2220 C C . VAL A 1 280 ? -27.076 -2.094 62.341 1.00 67.81 280 VAL A C 1
ATOM 2222 O O . VAL A 1 280 ? -27.502 -3.247 62.316 1.00 67.81 280 VAL A O 1
ATOM 2225 N N . PHE A 1 281 ? -25.800 -1.832 62.645 1.00 68.88 281 PHE A N 1
ATOM 2226 C CA . PHE A 1 281 ? -24.777 -2.882 62.776 1.00 68.88 281 PHE A CA 1
ATOM 2227 C C . PHE A 1 281 ? -24.316 -3.141 64.220 1.00 68.88 281 PHE A C 1
ATOM 2229 O O . PHE A 1 281 ? -23.516 -4.050 64.448 1.00 68.88 281 PHE A O 1
ATOM 2236 N N . GLY A 1 282 ? -24.817 -2.380 65.200 1.00 63.78 282 GLY A N 1
ATOM 2237 C CA . GLY A 1 282 ? -24.375 -2.454 66.595 1.00 63.78 282 GLY A CA 1
ATOM 2238 C C . GLY A 1 282 ? -22.980 -1.851 66.820 1.00 63.78 282 GLY A C 1
ATOM 2239 O O . GLY A 1 282 ? -22.236 -1.554 65.884 1.00 63.78 282 GLY A O 1
ATOM 2240 N N . GLN A 1 283 ? -22.597 -1.626 68.083 1.00 49.25 283 GLN A N 1
ATOM 2241 C CA . GLN A 1 283 ? -21.262 -1.109 68.401 1.00 49.25 283 GLN A CA 1
ATOM 2242 C C . GLN A 1 283 ? -20.188 -2.152 68.054 1.00 49.25 283 GLN A C 1
ATOM 2244 O O . GLN A 1 283 ? -20.116 -3.206 68.682 1.00 49.25 283 GLN A O 1
ATOM 2249 N N . LYS A 1 284 ? -19.302 -1.844 67.100 1.00 43.94 284 LYS A N 1
ATOM 2250 C CA . LYS A 1 284 ? -18.028 -2.563 66.972 1.00 43.94 284 LYS A CA 1
ATOM 2251 C C . LYS A 1 284 ? -17.207 -2.321 68.242 1.00 43.94 284 LYS A C 1
ATOM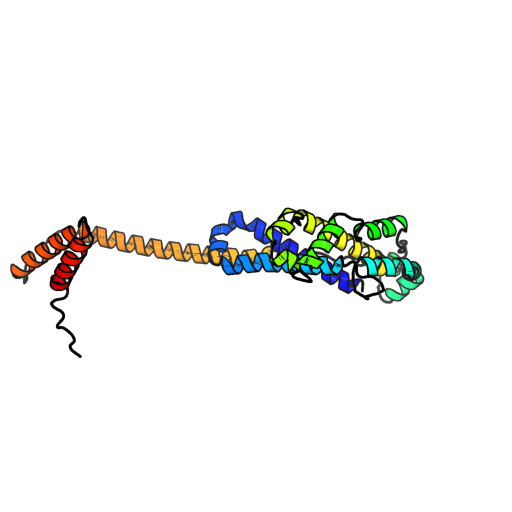 2253 O O . LYS A 1 284 ? -16.807 -1.190 68.510 1.00 43.94 284 LYS A O 1
ATOM 2258 N N . THR A 1 285 ? -16.930 -3.373 69.006 1.00 35.16 285 THR A N 1
ATOM 2259 C CA . THR A 1 285 ? -15.854 -3.363 70.006 1.00 35.16 285 THR A CA 1
ATOM 2260 C C . THR A 1 285 ? -14.517 -3.052 69.321 1.00 35.16 285 THR A C 1
ATOM 2262 O O . THR A 1 285 ? -14.264 -3.578 68.232 1.00 35.16 285 THR A O 1
ATOM 2265 N N . PRO A 1 286 ? -13.649 -2.218 69.920 1.00 36.94 286 PRO A N 1
ATOM 2266 C CA . PRO A 1 286 ? -12.375 -1.855 69.318 1.00 36.94 286 PRO A CA 1
ATOM 2267 C C . PRO A 1 286 ? -11.431 -3.061 69.345 1.00 36.94 286 PRO A C 1
ATOM 2269 O O . PRO A 1 286 ? -11.135 -3.598 70.414 1.00 36.94 286 PRO A O 1
ATOM 2272 N N . PHE A 1 287 ? -10.927 -3.474 68.178 1.00 31.81 287 PHE A N 1
ATOM 2273 C CA . PHE A 1 287 ? -9.738 -4.322 68.128 1.00 31.81 287 PHE A CA 1
ATOM 2274 C C . PHE A 1 287 ? -8.576 -3.528 68.725 1.00 31.81 287 PHE A C 1
ATOM 2276 O O . PHE A 1 287 ? -8.113 -2.538 68.163 1.00 31.81 287 PHE A O 1
ATOM 2283 N N . SER A 1 288 ? -8.183 -3.956 69.919 1.00 31.48 288 SER A N 1
ATOM 2284 C CA . SER A 1 288 ? -6.932 -3.606 70.568 1.00 31.48 288 SER A CA 1
ATOM 2285 C C . SER A 1 288 ? -5.900 -4.679 70.209 1.00 31.48 288 SER A C 1
ATOM 2287 O O . SER A 1 288 ? -6.209 -5.865 70.344 1.00 31.48 288 SER A O 1
ATOM 2289 N N . ARG A 1 289 ? -4.684 -4.216 69.884 1.00 35.50 289 ARG A N 1
ATOM 2290 C CA . ARG A 1 289 ? -3.456 -4.917 69.447 1.00 35.50 289 ARG A CA 1
ATOM 2291 C C . ARG A 1 289 ? -3.291 -5.103 67.946 1.00 35.50 289 ARG A C 1
ATOM 2293 O O . ARG A 1 289 ? -4.050 -5.888 67.347 1.00 35.50 289 ARG A O 1
#

pLDDT: mean 83.62, std 16.81, range [31.48, 98.25]